Protein AF-A0A934G0Z8-F1 (afdb_monomer)

Foldseek 3Di:
DDDDDDDDDDDPPPPPPPPPVQQWAWDADPVRDIDTDSDDDPVPVPPDDDDDDDDDHDPRNPPDPDPVRVVVVVVVVVVVVVVVVVVVVLLVLLVVLVVVDPDLVVLVVVLCVVLVVLVVVLVVLVVVLVVLVVVLVVLVVVVVVCVVVVHDDDPVSVVSNVVSVVVNVVSVVVSVVSVVVSVVSVVVSVVSSVSNVVPVVVDDPPPDDDPPPPPPPDPPPPPPDDDDDDPPDDDDDDD

Secondary structure (DSSP, 8-state):
------------------------EEEE-TTS-EEEESS--GGGSS------S-TTSSSSSS-PPPHHHHHHHHHHHHHHHHHHHHHHHHHHHHHHHHHH-SSHHHHHHHHHHHHHHHHHHHHHHHHHHHHHHHHHHHHHHHHHHHHHTTPPPPHHHHHHHHHHHHHHHHHHHHHHHHHHHHHHHHHHHHHHHHHHHHHHHS-------------------------------------

Nearest PDB structures (foldseek):
  6zbf-assembly1_D  TM=7.641E-01  e=2.714E-01  Plasmodium falciparum
  2b5u-assembly2_C  TM=4.380E-01  e=1.590E-01  Escherichia coli
  5ew5-assembly4_D  TM=4.266E-01  e=3.443E-01  Escherichia coli
  5y05-assembly1_A  TM=3.488E-01  e=1.131E+00  Mycolicibacterium smegmatis MC2 155
  8i4v-assembly1_A  TM=3.347E-01  e=1.714E+00  Saccharomyces cerevisiae S288C

Radius of gyration: 40.33 Å; Cα contacts (8 Å, |Δi|>4): 98; chains: 1; bounding box: 94×81×103 Å

pLDDT: mean 75.67, std 22.84, range [35.94, 98.75]

Mean predicted aligned error: 18.52 Å

Structure (mmCIF, N/CA/C/O backbone):
data_AF-A0A934G0Z8-F1
#
_entry.id   AF-A0A934G0Z8-F1
#
loop_
_atom_site.group_PDB
_atom_site.id
_atom_site.type_symbol
_atom_site.label_atom_id
_atom_site.label_alt_id
_atom_site.label_comp_id
_atom_site.label_asym_id
_atom_site.label_entity_id
_atom_site.label_seq_id
_atom_site.pdbx_PDB_ins_code
_atom_site.Cartn_x
_atom_site.Cartn_y
_atom_site.Cartn_z
_atom_site.occupancy
_atom_site.B_iso_or_equiv
_atom_site.auth_seq_id
_atom_site.auth_comp_id
_atom_site.auth_asym_id
_atom_site.auth_atom_id
_atom_site.pdbx_PDB_model_num
ATOM 1 N N . MET A 1 1 ? -11.282 30.795 -62.601 1.00 43.25 1 MET A N 1
ATOM 2 C CA . MET A 1 1 ? -10.525 30.444 -63.828 1.00 43.25 1 MET A CA 1
ATOM 3 C C . MET A 1 1 ? -9.477 31.533 -64.002 1.00 43.25 1 MET A C 1
ATOM 5 O O . MET A 1 1 ? -9.887 32.682 -63.906 1.00 43.25 1 MET A O 1
ATOM 9 N N . PRO A 1 2 ? -8.170 31.214 -64.055 1.00 43.91 2 PRO A N 1
ATOM 10 C CA . PRO A 1 2 ? -7.544 30.397 -65.102 1.00 43.91 2 PRO A CA 1
ATOM 11 C C . PRO A 1 2 ? -6.731 29.190 -64.580 1.00 43.91 2 PRO A C 1
ATOM 13 O O . PRO A 1 2 ? -6.431 29.084 -63.395 1.00 43.91 2 PRO A O 1
ATOM 16 N N . LYS A 1 3 ? -6.424 28.266 -65.500 1.00 47.66 3 LYS A N 1
ATOM 17 C CA . LYS A 1 3 ? -5.581 27.064 -65.363 1.00 47.66 3 LYS A CA 1
ATOM 18 C C . LYS A 1 3 ? -4.497 27.123 -66.442 1.00 47.66 3 LYS A C 1
ATOM 20 O O . LYS A 1 3 ? -4.878 27.281 -67.595 1.00 47.66 3 LYS A O 1
ATOM 25 N N . ILE A 1 4 ? -3.226 26.921 -66.087 1.00 52.09 4 ILE A N 1
ATOM 26 C CA . ILE A 1 4 ? -2.141 26.337 -66.913 1.00 52.09 4 ILE A CA 1
ATOM 27 C C . ILE A 1 4 ? -0.958 26.069 -65.960 1.00 52.09 4 ILE A C 1
ATOM 29 O O . ILE A 1 4 ? -0.498 26.995 -65.309 1.00 52.09 4 ILE A O 1
ATOM 33 N N . PHE A 1 5 ? -0.714 24.820 -65.547 1.00 44.50 5 PHE A N 1
ATOM 34 C CA . PHE A 1 5 ? 0.046 23.732 -66.200 1.00 44.50 5 PHE A CA 1
ATOM 35 C C . PHE A 1 5 ? 1.559 23.800 -65.919 1.00 44.50 5 PHE A C 1
ATOM 37 O O . PHE A 1 5 ? 2.214 24.756 -66.306 1.00 44.50 5 PHE A O 1
ATOM 44 N N . GLY A 1 6 ? 2.102 22.707 -65.363 1.00 38.38 6 GLY A N 1
ATOM 45 C CA . GLY A 1 6 ? 3.452 22.245 -65.709 1.00 38.38 6 GLY A CA 1
ATOM 46 C C . GLY A 1 6 ? 4.515 22.259 -64.608 1.00 38.38 6 GLY A C 1
ATOM 47 O O . GLY A 1 6 ? 5.142 23.276 -64.376 1.00 38.38 6 GLY A O 1
ATOM 48 N N . ALA A 1 7 ? 4.732 21.075 -64.026 1.00 42.47 7 ALA A N 1
ATOM 49 C CA . ALA A 1 7 ? 6.024 20.399 -63.837 1.00 42.47 7 ALA A CA 1
ATOM 50 C C . ALA A 1 7 ? 7.250 21.155 -63.269 1.00 42.47 7 ALA A C 1
ATOM 52 O O . ALA A 1 7 ? 7.747 22.118 -63.838 1.00 42.47 7 ALA A O 1
ATOM 53 N N . GLY A 1 8 ? 7.850 20.557 -62.234 1.00 41.50 8 GLY A N 1
ATOM 54 C CA . GLY A 1 8 ? 9.210 20.844 -61.761 1.00 41.50 8 GLY A CA 1
ATOM 55 C C . GLY A 1 8 ? 9.311 20.561 -60.264 1.00 41.50 8 GLY A C 1
ATOM 56 O O . GLY A 1 8 ? 8.980 21.410 -59.451 1.00 41.50 8 GLY A O 1
ATOM 57 N N . LEU A 1 9 ? 9.511 19.312 -59.834 1.00 44.88 9 LEU A N 1
ATOM 58 C CA . LEU A 1 9 ? 10.847 18.755 -59.591 1.00 44.88 9 LEU A CA 1
ATOM 59 C C . LEU A 1 9 ? 11.737 19.747 -58.828 1.00 44.88 9 LEU A C 1
ATOM 61 O O . LEU A 1 9 ? 12.296 20.631 -59.456 1.00 44.88 9 LEU A O 1
ATOM 65 N N . MET A 1 10 ? 11.897 19.575 -57.512 1.00 45.09 10 MET A N 1
ATOM 66 C CA . MET A 1 10 ? 13.214 19.293 -56.927 1.00 45.09 10 MET A CA 1
ATOM 67 C C . MET A 1 10 ? 13.085 19.006 -55.426 1.00 45.09 10 MET A C 1
ATOM 69 O O . MET A 1 10 ? 12.708 19.861 -54.629 1.00 45.09 10 MET A O 1
ATOM 73 N N . LEU A 1 11 ? 13.424 17.769 -55.061 1.00 48.78 11 LEU A N 1
ATOM 74 C CA . LEU A 1 11 ? 13.844 17.385 -53.720 1.00 48.78 11 LEU A CA 1
ATOM 75 C C . LEU A 1 11 ? 14.950 18.342 -53.253 1.00 48.78 11 LEU A C 1
ATOM 77 O O . LEU A 1 11 ? 16.052 18.302 -53.796 1.00 48.78 11 LEU A O 1
ATOM 81 N N . PHE A 1 12 ? 14.698 19.136 -52.217 1.00 44.62 12 PHE A N 1
ATOM 82 C CA . PHE A 1 12 ? 15.772 19.770 -51.456 1.00 44.62 12 PHE A CA 1
ATOM 83 C C . PHE A 1 12 ? 16.125 18.848 -50.283 1.00 44.62 12 PHE A C 1
ATOM 85 O O . PHE A 1 12 ? 15.764 19.072 -49.130 1.00 44.62 12 PHE A O 1
ATOM 92 N N . ALA A 1 13 ? 16.780 17.733 -50.617 1.00 45.66 13 ALA A N 1
ATOM 93 C CA . ALA A 1 13 ? 17.516 16.943 -49.648 1.00 45.66 13 ALA A CA 1
ATOM 94 C C . ALA A 1 13 ? 18.736 17.774 -49.231 1.00 45.66 13 ALA A C 1
ATOM 96 O O . ALA A 1 13 ? 19.744 17.791 -49.937 1.00 45.66 13 ALA A O 1
ATOM 97 N N . LEU A 1 14 ? 18.640 18.496 -48.108 1.00 45.31 14 LEU A N 1
ATOM 98 C CA . LEU A 1 14 ? 19.835 18.989 -47.428 1.00 45.31 14 LEU A CA 1
ATOM 99 C C . LEU A 1 14 ? 20.621 17.767 -46.957 1.00 45.31 14 LEU A C 1
ATOM 101 O O . LEU A 1 14 ? 20.337 17.176 -45.915 1.00 45.31 14 LEU A O 1
ATOM 105 N N . ALA A 1 15 ? 21.601 17.384 -47.768 1.00 43.56 15 ALA A N 1
ATOM 106 C CA . ALA A 1 15 ? 22.697 16.548 -47.344 1.00 43.56 15 ALA A CA 1
ATOM 107 C C . ALA A 1 15 ? 23.387 17.256 -46.171 1.00 43.56 15 ALA A C 1
ATOM 109 O O . ALA A 1 15 ? 23.997 18.313 -46.329 1.00 43.56 15 ALA A O 1
ATOM 110 N N . PHE A 1 16 ? 23.272 16.668 -44.982 1.00 41.09 16 PHE A N 1
ATOM 111 C CA . PHE A 1 16 ? 24.245 16.868 -43.921 1.00 41.09 16 PHE A CA 1
ATOM 112 C C . PHE A 1 16 ? 25.577 16.329 -44.449 1.00 41.09 16 PHE A C 1
ATOM 114 O O . PHE A 1 16 ? 25.872 15.139 -44.343 1.00 41.09 16 PHE A O 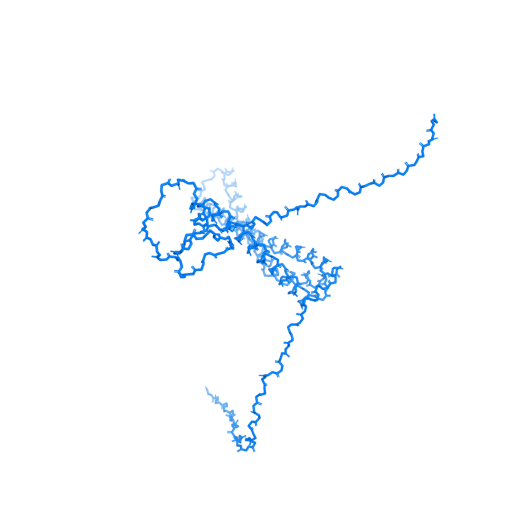1
ATOM 121 N N . SER A 1 17 ? 26.363 17.198 -45.078 1.00 37.50 17 SER A N 1
ATOM 122 C CA . SER A 1 17 ? 27.771 16.934 -45.324 1.00 37.50 17 SER A CA 1
ATOM 123 C C . SER A 1 17 ? 28.444 16.854 -43.959 1.00 37.50 17 SER A C 1
ATOM 125 O O . SER A 1 17 ? 28.691 17.874 -43.318 1.00 37.50 17 SER A O 1
ATOM 127 N N . LEU A 1 18 ? 28.719 15.636 -43.487 1.00 40.22 18 LEU A N 1
ATOM 128 C CA . LEU A 1 18 ? 29.804 15.451 -42.537 1.00 40.22 18 LEU A CA 1
ATOM 129 C C . LEU A 1 18 ? 31.066 15.933 -43.257 1.00 40.22 18 LEU A C 1
ATOM 131 O O . LEU A 1 18 ? 31.611 15.210 -44.090 1.00 40.22 18 LEU A O 1
ATOM 135 N N . SER A 1 19 ? 31.508 17.158 -42.970 1.00 37.50 19 SER A N 1
ATOM 136 C CA . SER A 1 19 ? 32.888 17.547 -43.240 1.00 37.50 19 SER A CA 1
ATOM 137 C C . SER A 1 19 ? 33.770 16.616 -42.422 1.00 37.50 19 SER A C 1
ATOM 139 O O . SER A 1 19 ? 33.984 16.817 -41.228 1.00 37.50 19 SER A O 1
ATOM 141 N N . ALA A 1 20 ? 34.242 15.552 -43.063 1.00 43.28 20 ALA A N 1
ATOM 142 C CA . ALA A 1 20 ? 35.439 14.866 -42.634 1.00 43.28 20 ALA A CA 1
ATOM 143 C C . ALA A 1 20 ? 36.588 15.855 -42.850 1.00 43.28 20 ALA A C 1
ATOM 145 O O . ALA A 1 20 ? 37.140 15.967 -43.942 1.00 43.28 20 ALA A O 1
ATOM 146 N N . GLU A 1 21 ? 36.877 16.652 -41.827 1.00 47.84 21 GLU A N 1
ATOM 147 C CA . GLU A 1 21 ? 38.045 17.519 -41.794 1.00 47.84 21 GLU A CA 1
ATOM 148 C C . GLU A 1 21 ? 39.282 16.620 -41.667 1.00 47.84 21 GLU A C 1
ATOM 150 O O . GLU A 1 21 ? 39.695 16.235 -40.572 1.00 47.84 21 GLU A O 1
ATOM 155 N N . ALA A 1 22 ? 39.815 16.193 -42.813 1.00 47.69 22 ALA A N 1
ATOM 156 C CA . ALA A 1 22 ? 41.090 15.499 -42.897 1.00 47.69 22 ALA A CA 1
ATOM 157 C C . ALA A 1 22 ? 42.188 16.500 -42.515 1.00 47.69 22 ALA A C 1
ATOM 159 O O . ALA A 1 22 ? 42.542 17.388 -43.293 1.00 47.69 22 ALA A O 1
ATOM 160 N N . LYS A 1 23 ? 42.672 16.413 -41.273 1.00 54.56 23 LYS A N 1
ATOM 161 C CA . LYS A 1 23 ? 43.774 17.242 -40.775 1.00 54.56 23 LYS A CA 1
ATOM 162 C C . LYS A 1 23 ? 45.067 16.804 -41.461 1.00 54.56 23 LYS A C 1
ATOM 164 O O . LYS A 1 23 ? 45.720 15.873 -41.010 1.00 54.56 23 LYS A O 1
ATOM 169 N N . LEU A 1 24 ? 45.414 17.474 -42.556 1.00 57.50 24 LEU A N 1
ATOM 170 C CA . LEU A 1 24 ? 46.650 17.228 -43.290 1.00 57.50 24 LEU A CA 1
ATOM 171 C C . LEU A 1 24 ? 47.834 17.791 -42.486 1.00 57.50 24 LEU A C 1
ATOM 173 O O . LEU A 1 24 ? 47.983 19.009 -42.356 1.00 57.50 24 LEU A O 1
ATOM 177 N N . CYS A 1 25 ? 48.663 16.915 -41.921 1.00 59.09 25 CYS A N 1
ATOM 178 C CA . CYS A 1 25 ? 49.857 17.303 -41.179 1.00 59.09 25 CYS A CA 1
ATOM 179 C C . CYS A 1 25 ? 50.987 17.641 -42.123 1.00 59.09 25 CYS A C 1
ATOM 181 O O . CYS A 1 25 ? 51.305 16.858 -43.011 1.00 59.09 25 CYS A O 1
ATOM 183 N N . LYS A 1 26 ? 51.622 18.787 -41.890 1.00 69.12 26 LYS A N 1
ATOM 184 C CA . LYS A 1 26 ? 52.818 19.212 -42.606 1.00 69.12 26 LYS A CA 1
ATOM 185 C C . LYS A 1 26 ? 54.022 19.133 -41.673 1.00 69.12 26 LYS A C 1
ATOM 187 O O . LYS A 1 26 ? 53.996 19.751 -40.612 1.00 69.12 26 LYS A O 1
ATOM 192 N N . TRP A 1 27 ? 55.061 18.400 -42.063 1.00 68.88 27 TRP A N 1
ATOM 193 C CA . TRP A 1 27 ? 56.332 18.340 -41.331 1.00 68.88 27 TRP A CA 1
ATOM 194 C C . TRP A 1 27 ? 57.523 18.380 -42.291 1.00 68.88 27 TRP A C 1
ATOM 196 O O . TRP A 1 27 ? 57.358 18.246 -43.501 1.00 68.88 27 TRP A O 1
ATOM 206 N N . VAL A 1 28 ? 58.716 18.620 -41.753 1.00 67.62 28 VAL A N 1
ATOM 207 C CA . VAL A 1 28 ? 59.969 18.674 -42.516 1.00 67.62 28 VAL A CA 1
ATOM 208 C C . VAL A 1 28 ? 60.862 17.531 -42.050 1.00 67.62 28 VAL A C 1
ATOM 210 O O . VAL A 1 28 ? 60.951 17.289 -40.846 1.00 67.62 28 VAL A O 1
ATOM 213 N N . ASP A 1 29 ? 61.475 16.806 -42.982 1.00 63.94 29 ASP A N 1
ATOM 214 C CA . ASP A 1 29 ? 62.424 15.733 -42.667 1.00 63.94 29 ASP A CA 1
ATOM 215 C C . ASP A 1 29 ? 63.863 16.252 -42.451 1.00 63.94 29 ASP A C 1
ATOM 217 O O . ASP A 1 29 ? 64.151 17.442 -42.592 1.00 63.94 29 ASP A O 1
ATOM 221 N N . GLY A 1 30 ? 64.793 15.351 -42.110 1.00 59.88 30 GLY A N 1
ATOM 222 C CA . GLY A 1 30 ? 66.207 15.688 -41.885 1.00 59.88 30 GLY A CA 1
ATOM 223 C C . GLY A 1 30 ? 66.968 16.184 -43.125 1.00 59.88 30 GLY A C 1
ATOM 224 O O . GLY A 1 30 ? 68.070 16.707 -42.981 1.00 59.88 30 GLY A O 1
ATOM 225 N N . ASN A 1 31 ? 66.382 16.060 -44.320 1.00 56.50 31 ASN A N 1
ATOM 226 C CA . ASN A 1 31 ? 66.936 16.544 -45.586 1.00 56.50 31 ASN A CA 1
ATOM 227 C C . ASN A 1 31 ? 66.327 17.892 -46.014 1.00 56.50 31 ASN A C 1
ATOM 229 O O . ASN A 1 31 ? 66.740 18.463 -47.024 1.00 56.50 31 ASN A O 1
ATOM 233 N N . GLY A 1 32 ? 65.370 18.424 -45.246 1.00 57.09 32 GLY A N 1
ATOM 234 C CA . GLY A 1 32 ? 64.700 19.691 -45.526 1.00 57.09 32 GLY A CA 1
ATOM 235 C C . GLY A 1 32 ? 63.510 19.581 -46.485 1.00 57.09 32 GLY A C 1
ATOM 236 O O . GLY A 1 32 ? 62.994 20.615 -46.917 1.00 57.09 32 GLY A O 1
ATOM 237 N N . GLU A 1 33 ? 63.049 18.371 -46.818 1.00 61.69 33 GLU A N 1
ATOM 238 C CA . GLU A 1 33 ? 61.876 18.168 -47.670 1.00 61.69 33 GLU A CA 1
ATOM 239 C C . GLU A 1 33 ? 60.578 18.262 -46.854 1.00 61.69 33 GLU A C 1
ATOM 241 O O . GLU A 1 33 ? 60.469 17.753 -45.736 1.00 61.69 33 GLU A O 1
ATOM 246 N N . MET A 1 34 ? 59.582 18.964 -47.410 1.00 63.50 34 MET A N 1
ATOM 247 C CA . MET A 1 34 ? 58.279 19.155 -46.770 1.00 63.50 34 MET A CA 1
ATOM 248 C C . MET A 1 34 ? 57.332 18.014 -47.128 1.00 63.50 34 MET A C 1
ATOM 250 O O . MET A 1 34 ? 56.945 17.861 -48.286 1.00 63.50 34 MET A O 1
ATOM 254 N N . HIS A 1 35 ? 56.895 17.283 -46.111 1.00 67.12 35 HIS A N 1
ATOM 255 C CA . HIS A 1 35 ? 55.977 16.158 -46.229 1.00 67.12 35 HIS A CA 1
ATOM 256 C C . HIS A 1 35 ? 54.579 16.533 -45.749 1.00 67.12 35 HIS A C 1
ATOM 258 O O . HIS A 1 35 ? 54.417 17.348 -44.837 1.00 67.12 35 HIS A O 1
ATOM 264 N N . TYR A 1 36 ? 53.572 15.925 -46.380 1.00 64.44 36 TYR A N 1
ATOM 265 C CA . TYR A 1 36 ? 52.157 16.080 -46.055 1.00 64.44 36 TYR A CA 1
ATOM 266 C C . TYR A 1 36 ? 51.543 14.700 -45.817 1.00 64.44 36 TYR A C 1
ATOM 268 O O . TYR A 1 36 ? 51.646 13.829 -46.679 1.00 64.44 36 TYR A O 1
ATOM 276 N N . GLY A 1 37 ? 50.886 14.490 -44.682 1.00 62.44 37 GLY A N 1
ATOM 277 C CA . GLY A 1 37 ? 50.257 13.206 -44.374 1.00 62.44 37 GLY A CA 1
ATOM 278 C C . GLY A 1 37 ? 49.330 13.269 -43.169 1.00 62.44 37 GLY A C 1
ATOM 279 O O . GLY A 1 37 ? 49.331 14.243 -42.428 1.00 62.44 37 GLY A O 1
ATOM 280 N N . ASP A 1 38 ? 48.533 12.225 -42.967 1.00 55.41 38 ASP A N 1
ATOM 281 C CA . ASP A 1 38 ? 47.491 12.207 -41.928 1.00 55.41 38 ASP A CA 1
ATOM 282 C C . ASP A 1 38 ? 48.042 11.966 -40.504 1.00 55.41 38 ASP A C 1
ATOM 284 O O . ASP A 1 38 ? 47.345 12.202 -39.517 1.00 55.41 38 ASP A O 1
ATOM 288 N N . ALA A 1 39 ? 49.293 11.502 -40.378 1.00 54.41 39 ALA A N 1
ATOM 289 C CA . ALA A 1 39 ? 50.002 11.318 -39.110 1.00 54.41 39 ALA A CA 1
ATOM 290 C C . ALA A 1 39 ? 51.526 11.391 -39.318 1.00 54.41 39 ALA A C 1
ATOM 2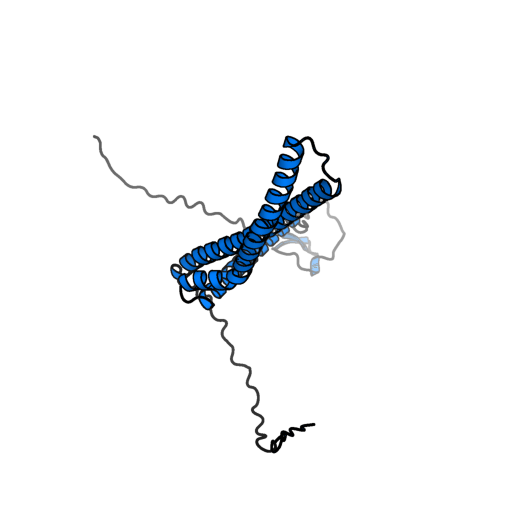92 O O . ALA A 1 39 ? 52.047 10.814 -40.271 1.00 54.41 39 ALA A O 1
ATOM 293 N N . VAL A 1 40 ? 52.245 12.069 -38.415 1.00 59.19 40 VAL A N 1
ATOM 294 C CA . VAL A 1 40 ? 53.718 12.145 -38.447 1.00 59.19 40 VAL A CA 1
ATOM 295 C C . VAL A 1 40 ? 54.305 10.789 -38.015 1.00 59.19 40 VAL A C 1
ATOM 297 O O . VAL A 1 40 ? 53.965 10.318 -36.925 1.00 59.19 40 VAL A O 1
ATOM 300 N N . PRO A 1 41 ? 55.174 10.142 -38.818 1.00 56.84 41 PRO A N 1
ATOM 301 C CA . PRO A 1 41 ? 55.811 8.885 -38.438 1.00 56.84 41 PRO A CA 1
ATOM 302 C C . PRO A 1 41 ? 56.666 9.034 -37.165 1.00 56.84 41 PRO A C 1
ATOM 304 O O . PRO A 1 41 ? 57.325 10.062 -36.988 1.00 56.84 41 PRO A O 1
ATOM 307 N N . PRO A 1 42 ? 56.712 8.015 -36.285 1.00 57.47 42 PRO A N 1
ATOM 308 C CA . PRO A 1 42 ? 57.393 8.096 -34.988 1.00 57.47 42 PRO A CA 1
ATOM 309 C C . PRO A 1 42 ? 58.902 8.371 -35.088 1.00 57.47 42 PRO A C 1
ATOM 311 O O . PRO A 1 42 ? 59.482 8.885 -34.136 1.00 57.47 42 PRO A O 1
ATOM 314 N N . GLU A 1 43 ? 59.524 8.096 -36.239 1.00 57.88 43 GLU A N 1
ATOM 315 C CA . GLU A 1 43 ? 60.940 8.387 -36.512 1.00 57.88 43 GLU A CA 1
ATOM 316 C C . GLU A 1 43 ? 61.266 9.892 -36.519 1.00 57.88 43 GLU A C 1
ATOM 318 O O . GLU A 1 43 ? 62.404 10.269 -36.260 1.00 57.88 43 GLU A O 1
ATOM 323 N N . TYR A 1 44 ? 60.265 10.757 -36.727 1.00 55.72 44 TYR A N 1
ATOM 324 C CA . TYR A 1 44 ? 60.416 12.220 -36.753 1.00 55.72 44 TYR A CA 1
ATOM 325 C C . TYR A 1 44 ? 59.818 12.913 -35.517 1.00 55.72 44 TYR A C 1
ATOM 327 O O . TYR A 1 44 ? 59.835 14.137 -35.413 1.00 55.72 44 TYR A O 1
ATOM 335 N N . ALA A 1 45 ? 59.277 12.147 -34.562 1.00 52.00 45 ALA A N 1
ATOM 336 C CA . ALA A 1 45 ? 58.634 12.687 -33.362 1.00 52.00 45 ALA A CA 1
ATOM 337 C C . ALA A 1 45 ? 59.634 13.117 -32.267 1.00 52.00 45 ALA A C 1
ATOM 339 O O . ALA A 1 45 ? 59.250 13.821 -31.333 1.00 52.00 45 ALA A O 1
ATOM 340 N N . SER A 1 46 ? 60.901 12.691 -32.355 1.00 45.16 46 SER A N 1
ATOM 341 C CA . SER A 1 46 ? 61.924 12.882 -31.313 1.00 45.16 46 SER A CA 1
ATOM 342 C C . SER A 1 46 ? 63.029 13.886 -31.656 1.00 45.16 46 SER A C 1
ATOM 344 O O . SER A 1 46 ? 63.809 14.235 -30.770 1.00 45.16 46 SER A O 1
ATOM 346 N N . THR A 1 47 ? 63.095 14.418 -32.880 1.00 47.78 47 THR A N 1
ATOM 347 C CA . THR A 1 47 ? 64.043 15.486 -33.237 1.00 47.78 47 THR A CA 1
ATOM 348 C C . THR A 1 47 ? 63.491 16.844 -32.818 1.00 47.78 47 THR A C 1
ATOM 350 O O . THR A 1 47 ? 63.095 17.680 -33.629 1.00 47.78 47 THR A O 1
ATOM 353 N N . GLY A 1 48 ? 63.430 17.050 -31.505 1.00 44.41 48 GLY A N 1
ATOM 354 C CA . GLY A 1 48 ? 63.356 18.384 -30.939 1.00 44.41 48 GLY A CA 1
ATOM 355 C C . GLY A 1 48 ? 64.660 19.136 -31.207 1.00 44.41 48 GLY A C 1
ATOM 356 O O . GLY A 1 48 ? 65.743 18.572 -31.095 1.00 44.41 48 GLY A O 1
ATOM 357 N N . THR A 1 49 ? 64.501 20.424 -31.505 1.00 45.41 49 THR A N 1
ATOM 358 C CA . THR A 1 49 ? 65.511 21.491 -31.480 1.00 45.41 49 THR A CA 1
ATOM 359 C C . THR A 1 49 ? 66.600 21.449 -32.550 1.00 45.41 49 THR A C 1
ATOM 361 O O . THR A 1 49 ? 67.676 20.925 -32.324 1.00 45.41 49 THR A O 1
ATOM 364 N N . GLU A 1 50 ? 66.360 22.154 -33.654 1.00 35.94 50 GLU A N 1
ATOM 365 C CA . GLU A 1 50 ? 67.104 23.376 -33.987 1.00 35.94 50 GLU A CA 1
ATOM 366 C C . GLU A 1 50 ? 66.261 24.219 -34.959 1.00 35.94 50 GLU A C 1
ATOM 368 O O . GLU A 1 50 ? 65.705 23.728 -35.938 1.00 35.94 50 GLU A O 1
ATOM 373 N N . LYS A 1 51 ? 66.050 25.487 -34.599 1.00 43.47 51 LYS A N 1
ATOM 374 C CA . LYS A 1 51 ? 65.169 26.433 -35.298 1.00 43.47 51 LYS A CA 1
ATOM 375 C C . LYS A 1 51 ? 65.613 26.643 -36.750 1.00 43.47 51 LYS A C 1
ATOM 377 O O . LYS A 1 51 ? 66.795 26.889 -36.980 1.00 43.47 51 LYS A O 1
ATOM 382 N N . PRO A 1 52 ? 64.644 26.821 -37.662 1.00 38.41 52 PRO A N 1
ATOM 383 C CA . PRO A 1 52 ? 64.746 27.939 -38.584 1.00 38.41 52 PRO A CA 1
ATOM 384 C C . PRO A 1 52 ? 63.553 28.893 -38.462 1.00 38.41 52 PRO A C 1
ATOM 386 O O . PRO A 1 52 ? 62.427 28.542 -38.117 1.00 38.41 52 PRO A O 1
ATOM 389 N N . ASP A 1 53 ? 63.875 30.143 -38.743 1.00 38.38 53 ASP A N 1
ATOM 390 C CA . ASP A 1 53 ? 63.162 31.391 -38.498 1.00 38.38 53 ASP A CA 1
ATOM 391 C C . ASP A 1 53 ? 61.906 31.583 -39.383 1.00 38.38 53 ASP A C 1
ATOM 393 O O . ASP A 1 53 ? 61.849 32.482 -40.221 1.00 38.38 53 ASP A O 1
ATOM 397 N N . ARG A 1 54 ? 60.896 30.703 -39.272 1.00 41.53 54 ARG A N 1
ATOM 398 C CA . ARG A 1 54 ? 59.574 30.885 -39.914 1.00 41.53 54 ARG A CA 1
ATOM 399 C C . ARG A 1 54 ? 58.439 30.439 -38.996 1.00 41.53 54 ARG A C 1
ATOM 401 O O . ARG A 1 54 ? 58.185 29.252 -38.819 1.00 41.53 54 ARG A O 1
ATOM 408 N N . ALA A 1 55 ? 57.746 31.423 -38.439 1.00 42.72 55 ALA A N 1
ATOM 409 C CA . ALA A 1 55 ? 56.814 31.300 -37.325 1.00 42.72 55 ALA A CA 1
ATOM 410 C C . ALA A 1 55 ? 55.411 30.722 -37.631 1.00 42.72 55 ALA A C 1
ATOM 412 O O . ALA A 1 55 ? 54.541 30.881 -36.789 1.00 42.72 55 ALA A O 1
ATOM 413 N N . ASP A 1 56 ? 55.159 30.030 -38.750 1.00 44.69 56 ASP A N 1
ATOM 414 C CA . ASP A 1 56 ? 53.763 29.723 -39.149 1.00 44.69 56 ASP A CA 1
ATOM 415 C C . ASP A 1 56 ? 53.411 28.246 -39.410 1.00 44.69 56 ASP A C 1
ATOM 417 O O . ASP A 1 56 ? 52.308 27.958 -39.872 1.00 44.69 56 ASP A O 1
ATOM 421 N N . VAL A 1 57 ? 54.294 27.266 -39.168 1.00 47.12 57 VAL A N 1
ATOM 422 C CA . VAL A 1 57 ? 54.054 25.908 -39.716 1.00 47.12 57 VAL A CA 1
ATOM 423 C C . VAL A 1 57 ? 54.407 24.752 -38.775 1.00 47.12 57 VAL A C 1
ATOM 425 O O . VAL A 1 57 ? 55.082 23.816 -39.187 1.00 47.12 57 VAL A O 1
ATOM 428 N N . VAL A 1 58 ? 53.949 24.775 -37.517 1.00 48.19 58 VAL A N 1
ATOM 429 C CA . VAL A 1 58 ? 54.030 23.578 -36.639 1.00 48.19 58 VAL A CA 1
ATOM 430 C C . VAL A 1 58 ? 52.756 23.314 -35.810 1.00 48.19 58 VAL A C 1
ATOM 432 O O . VAL A 1 58 ? 52.697 22.331 -35.080 1.00 48.19 58 VAL A O 1
ATOM 435 N N . ASP A 1 59 ? 51.685 24.108 -35.925 1.00 47.75 59 ASP A N 1
ATOM 436 C CA . ASP A 1 59 ? 50.688 24.157 -34.833 1.00 47.75 59 ASP A CA 1
ATOM 437 C C . ASP A 1 59 ? 49.325 23.477 -35.072 1.00 47.75 59 ASP A C 1
ATOM 439 O O . ASP A 1 59 ? 48.416 23.602 -34.251 1.00 47.75 59 ASP A O 1
ATOM 443 N N . THR A 1 60 ? 49.137 22.728 -36.164 1.00 48.31 60 THR A N 1
ATOM 444 C CA . THR A 1 60 ? 47.827 22.110 -36.477 1.00 48.31 60 THR A CA 1
ATOM 445 C C . THR A 1 60 ? 47.707 20.619 -36.164 1.00 48.31 60 THR A C 1
ATOM 447 O O . THR A 1 60 ? 46.585 20.146 -35.967 1.00 48.31 60 THR A O 1
ATOM 450 N N . CYS A 1 61 ? 48.811 19.874 -36.038 1.00 46.09 61 CYS A N 1
ATOM 451 C CA . CYS A 1 61 ? 48.745 18.420 -35.805 1.00 46.09 61 CYS A CA 1
ATOM 452 C C . CYS A 1 61 ? 48.928 17.956 -34.364 1.00 46.09 61 CYS A C 1
ATOM 454 O O . CYS A 1 61 ? 48.495 16.859 -34.025 1.00 46.09 61 CYS A O 1
ATOM 456 N N . ASN A 1 62 ? 49.452 18.817 -33.492 1.00 44.81 62 ASN A N 1
ATOM 457 C CA . ASN A 1 62 ? 49.574 18.551 -32.057 1.00 44.81 62 ASN A CA 1
ATOM 458 C C . ASN A 1 62 ? 48.568 19.349 -31.215 1.00 44.81 62 ASN A C 1
ATOM 460 O O . ASN A 1 62 ? 48.783 19.550 -30.019 1.00 44.81 62 ASN A O 1
ATOM 464 N N . GLN A 1 63 ? 47.446 19.792 -31.797 1.00 53.94 63 GLN A N 1
ATOM 465 C CA . GLN A 1 63 ? 46.369 20.371 -30.995 1.00 53.94 63 GLN A CA 1
ATOM 466 C C . GLN A 1 63 ? 45.709 19.261 -30.180 1.00 53.94 63 GLN A C 1
ATOM 468 O O . GLN A 1 63 ? 44.807 18.561 -30.652 1.00 53.94 63 GLN A O 1
ATOM 473 N N . LYS A 1 64 ? 46.177 19.099 -28.935 1.00 57.59 64 LYS A N 1
ATOM 474 C CA . LYS A 1 64 ? 45.433 18.387 -27.896 1.00 57.59 64 LYS A CA 1
ATOM 475 C C . LYS A 1 64 ? 43.997 18.917 -27.931 1.00 57.59 64 LYS A C 1
ATOM 477 O O . LYS A 1 64 ? 43.824 20.137 -27.972 1.00 57.59 64 LYS A O 1
ATOM 482 N N . PRO A 1 65 ? 42.978 18.040 -27.974 1.00 59.84 65 PRO A N 1
ATOM 483 C CA . PRO A 1 65 ? 41.599 18.495 -28.033 1.00 59.84 65 PRO A CA 1
ATOM 484 C C . PRO A 1 65 ? 41.351 19.482 -26.890 1.00 59.84 65 PRO A C 1
ATOM 486 O O . PRO A 1 65 ? 41.738 19.211 -25.751 1.00 59.84 65 PRO A O 1
ATOM 489 N N . SER A 1 66 ? 40.763 20.639 -27.217 1.00 72.19 66 SER A N 1
ATOM 490 C CA . SER A 1 66 ? 40.397 21.645 -26.215 1.00 72.19 66 SER A CA 1
ATOM 491 C C . SER A 1 66 ? 39.590 20.963 -25.102 1.00 72.19 66 SER A C 1
ATOM 493 O O . SER A 1 66 ? 38.786 20.078 -25.421 1.00 72.19 66 SER A O 1
ATOM 495 N N . PRO A 1 67 ? 39.762 21.341 -23.822 1.00 75.25 67 PRO A N 1
ATOM 496 C CA . PRO A 1 67 ? 38.968 20.795 -22.722 1.00 75.25 67 PRO A CA 1
ATOM 497 C C . PRO A 1 67 ? 37.463 20.764 -23.033 1.00 75.25 67 PRO A C 1
ATOM 499 O O . PRO A 1 67 ? 36.801 19.774 -22.739 1.00 75.25 67 PRO A O 1
ATOM 502 N N . GLU A 1 68 ? 36.950 21.776 -23.738 1.00 74.69 68 GLU A N 1
ATOM 503 C CA . GLU A 1 68 ? 35.552 21.848 -24.184 1.00 74.69 68 GLU A CA 1
ATOM 504 C C . GLU A 1 68 ? 35.183 20.765 -25.214 1.00 74.69 68 GLU A C 1
ATOM 506 O O . GLU A 1 68 ? 34.105 20.179 -25.152 1.00 74.69 68 GLU A O 1
ATOM 511 N N . MET A 1 69 ? 36.084 20.434 -26.146 1.00 72.06 69 MET A N 1
ATOM 512 C CA . MET A 1 69 ? 35.866 19.362 -27.125 1.00 72.06 69 MET A CA 1
ATOM 513 C C . MET A 1 69 ? 35.923 17.969 -26.492 1.00 72.06 69 MET A C 1
ATOM 515 O O . MET A 1 69 ? 35.236 17.061 -26.960 1.00 72.06 69 MET A O 1
ATOM 519 N N . ILE A 1 70 ? 36.756 17.780 -25.464 1.00 78.06 70 ILE A N 1
ATOM 520 C CA . ILE A 1 70 ? 36.800 16.531 -24.692 1.00 78.06 70 ILE A CA 1
ATOM 521 C C . ILE A 1 70 ? 35.491 16.382 -23.914 1.00 78.06 70 ILE A C 1
ATOM 523 O O . ILE A 1 70 ? 34.822 15.364 -24.065 1.00 78.06 70 ILE A O 1
ATOM 527 N N . GLN A 1 71 ? 35.071 17.426 -23.193 1.00 82.00 71 GLN A N 1
ATOM 528 C CA . GLN A 1 71 ? 33.810 17.440 -22.447 1.00 82.00 71 GLN A CA 1
ATOM 529 C C . GLN A 1 71 ? 32.600 17.192 -23.357 1.00 82.00 71 GLN A C 1
ATOM 531 O O . GLN A 1 71 ? 31.782 16.324 -23.068 1.00 82.00 71 GLN A O 1
ATOM 536 N N . ALA A 1 72 ? 32.514 17.856 -24.514 1.00 83.69 72 ALA A N 1
ATOM 537 C CA . ALA A 1 72 ? 31.423 17.637 -25.465 1.00 83.69 72 ALA A CA 1
ATOM 538 C C . ALA A 1 72 ? 31.385 16.195 -26.011 1.00 83.69 72 ALA A C 1
ATOM 540 O O . ALA A 1 72 ? 30.306 15.631 -26.214 1.00 83.69 72 ALA A O 1
ATOM 541 N N . LYS A 1 73 ? 32.551 15.569 -26.236 1.00 84.06 73 LYS A N 1
ATOM 542 C CA . LYS A 1 73 ? 32.639 14.155 -26.637 1.00 84.06 73 LYS A CA 1
ATOM 543 C C . LYS A 1 73 ? 32.230 13.217 -25.506 1.00 84.06 73 LYS A C 1
ATOM 545 O O . LYS A 1 73 ? 31.480 12.278 -25.760 1.00 84.06 73 LYS A O 1
ATOM 550 N N . GLU A 1 74 ? 32.677 13.473 -24.281 1.00 87.69 74 GLU A N 1
ATOM 551 C CA . GLU A 1 74 ? 32.299 12.694 -23.099 1.00 87.69 74 GLU A CA 1
ATOM 552 C C . GLU A 1 74 ? 30.793 12.777 -22.832 1.00 87.69 74 GLU A C 1
ATOM 554 O O . GLU A 1 74 ? 30.150 11.748 -22.629 1.00 87.69 74 GLU A O 1
ATOM 559 N N . GLU A 1 75 ? 30.192 13.964 -22.932 1.00 89.19 75 GLU A N 1
ATOM 560 C CA . GLU A 1 75 ? 28.744 14.144 -22.825 1.00 89.19 75 GLU A CA 1
ATOM 561 C C . GLU A 1 75 ? 27.979 13.427 -23.943 1.00 89.19 75 GLU A C 1
ATOM 563 O O . GLU A 1 75 ? 26.936 12.814 -23.695 1.00 89.19 75 GLU A O 1
ATOM 568 N N . ALA A 1 76 ? 28.470 13.491 -25.183 1.00 89.06 76 ALA A N 1
ATOM 569 C CA . ALA A 1 76 ? 27.848 12.807 -26.310 1.00 89.06 76 ALA A CA 1
ATOM 570 C C . ALA A 1 76 ? 27.913 11.279 -26.152 1.00 89.06 76 ALA A C 1
ATOM 572 O O . ALA A 1 76 ? 26.913 10.595 -26.376 1.00 89.06 76 ALA A O 1
ATOM 573 N N . GLU A 1 77 ? 29.055 10.737 -25.728 1.00 90.56 77 GLU A N 1
ATOM 574 C CA . GLU A 1 77 ? 29.211 9.310 -25.438 1.00 90.56 77 GLU A CA 1
ATOM 575 C C . GLU A 1 77 ? 28.373 8.881 -24.225 1.00 90.56 77 GLU A C 1
ATOM 577 O O . GLU A 1 77 ? 27.712 7.841 -24.276 1.00 90.56 77 GLU A O 1
ATOM 582 N N . ALA A 1 78 ? 28.282 9.709 -23.181 1.00 91.31 78 ALA A N 1
ATOM 583 C CA . ALA A 1 78 ? 27.399 9.469 -22.042 1.00 91.31 78 ALA A CA 1
ATOM 584 C C . ALA A 1 78 ? 25.921 9.417 -22.467 1.00 91.31 78 ALA A C 1
ATOM 586 O O . ALA A 1 78 ? 25.205 8.485 -22.091 1.00 91.31 78 ALA A O 1
ATOM 587 N N . LYS A 1 79 ? 25.470 10.353 -23.316 1.00 92.94 79 LYS A N 1
ATOM 588 C CA . LYS A 1 79 ? 24.109 10.365 -23.883 1.00 92.94 79 LYS A CA 1
ATOM 589 C C . LYS A 1 79 ? 23.838 9.131 -24.746 1.00 92.94 79 LYS A C 1
ATOM 591 O O . LYS A 1 79 ? 22.795 8.498 -24.587 1.00 92.94 79 LYS A O 1
ATOM 596 N N . LYS A 1 80 ? 24.773 8.736 -25.619 1.00 92.75 80 LYS A N 1
ATOM 597 C CA . LYS A 1 80 ? 24.653 7.509 -26.431 1.00 92.75 80 LYS A CA 1
ATOM 598 C C . LYS A 1 80 ? 24.582 6.257 -25.560 1.00 92.75 80 LYS A C 1
ATOM 600 O O . LYS A 1 80 ? 23.758 5.378 -25.813 1.00 92.75 80 LYS A O 1
ATOM 605 N N . LEU A 1 81 ? 25.427 6.168 -24.533 1.00 93.75 81 LEU A N 1
ATOM 606 C CA . LEU A 1 81 ? 25.436 5.042 -23.606 1.00 93.75 81 LEU A CA 1
ATOM 607 C C . LEU A 1 81 ? 24.120 4.959 -22.824 1.00 93.75 81 LEU A C 1
ATOM 609 O O . LEU A 1 81 ? 23.566 3.867 -22.702 1.00 93.75 81 LEU A O 1
ATOM 613 N N . ALA A 1 82 ? 23.603 6.091 -22.340 1.00 93.00 82 ALA A N 1
ATOM 614 C CA . ALA A 1 82 ? 22.310 6.168 -21.665 1.00 93.00 82 ALA A CA 1
ATOM 615 C C . ALA A 1 82 ? 21.163 5.727 -22.590 1.00 93.00 82 ALA A C 1
ATOM 617 O O . ALA A 1 82 ? 20.391 4.844 -22.221 1.00 93.00 82 ALA A O 1
ATOM 618 N N . ALA A 1 83 ? 21.117 6.238 -23.824 1.00 92.62 83 ALA A N 1
ATOM 619 C CA . ALA A 1 83 ? 20.111 5.851 -24.814 1.00 92.62 83 ALA A CA 1
ATOM 620 C C . ALA A 1 83 ? 20.176 4.353 -25.165 1.00 92.62 83 ALA A C 1
ATOM 622 O O . ALA A 1 83 ? 19.145 3.692 -25.309 1.00 92.62 83 ALA A O 1
ATOM 623 N N . ARG A 1 84 ? 21.386 3.783 -25.268 1.00 93.19 84 ARG A N 1
ATOM 624 C CA . ARG A 1 84 ? 21.573 2.344 -25.506 1.00 93.19 84 ARG A CA 1
ATOM 625 C C . ARG A 1 84 ? 21.056 1.508 -24.335 1.00 93.19 84 ARG A C 1
ATOM 627 O O . ARG A 1 84 ? 20.345 0.534 -24.573 1.00 93.19 84 ARG A O 1
ATOM 634 N N . LYS A 1 85 ? 21.378 1.900 -23.097 1.00 93.19 85 LYS A N 1
ATOM 635 C CA . LYS A 1 85 ? 20.886 1.233 -21.880 1.00 93.19 85 LYS A CA 1
ATOM 636 C C . LYS A 1 85 ? 19.360 1.282 -21.796 1.00 93.19 85 LYS A C 1
ATOM 638 O O . LYS A 1 85 ? 18.735 0.245 -21.599 1.00 93.19 85 LYS A O 1
ATOM 643 N N . GLU A 1 86 ? 18.761 2.444 -22.045 1.00 92.38 86 GLU A N 1
ATOM 644 C CA . GLU A 1 86 ? 17.305 2.618 -22.041 1.00 92.38 86 GLU A CA 1
ATOM 645 C C . GLU A 1 86 ? 16.621 1.746 -23.110 1.00 92.38 86 GLU A C 1
ATOM 647 O O . GLU A 1 86 ? 15.620 1.081 -22.832 1.00 92.38 86 GLU A O 1
ATOM 652 N N . LYS A 1 87 ? 17.174 1.688 -24.333 1.00 90.75 87 LYS A N 1
ATOM 653 C CA . LYS A 1 87 ? 16.656 0.808 -25.397 1.00 90.75 87 LYS A CA 1
ATOM 654 C C . LYS A 1 87 ? 16.728 -0.663 -24.982 1.00 90.75 87 LYS A C 1
ATOM 656 O O . LYS A 1 87 ? 15.770 -1.411 -25.188 1.00 90.75 87 LYS A O 1
ATOM 661 N N . GLU A 1 88 ? 17.841 -1.084 -24.390 1.00 92.56 88 GLU A N 1
ATOM 662 C CA . GLU A 1 88 ? 18.030 -2.459 -23.937 1.00 92.56 88 GLU A CA 1
ATOM 663 C C . GLU A 1 88 ? 17.081 -2.830 -22.789 1.00 92.56 88 GLU A C 1
ATOM 665 O O . GLU A 1 88 ? 16.516 -3.922 -22.791 1.00 92.56 88 GLU A O 1
ATOM 670 N N . GLU A 1 89 ? 16.858 -1.935 -21.829 1.00 91.56 89 GLU A N 1
ATOM 671 C CA . GLU A 1 89 ? 15.884 -2.119 -20.747 1.00 91.56 89 GLU A CA 1
ATOM 672 C C . GLU A 1 89 ? 14.454 -2.231 -21.274 1.00 91.56 89 GLU A C 1
ATOM 674 O O . GLU A 1 89 ? 13.740 -3.165 -20.902 1.00 91.56 89 GLU A O 1
ATOM 679 N N . LYS A 1 90 ? 14.053 -1.356 -22.206 1.00 89.62 90 LYS A N 1
ATOM 680 C CA . LYS A 1 90 ? 12.742 -1.441 -22.868 1.00 89.62 90 LYS A CA 1
ATOM 681 C C . LYS A 1 90 ? 12.562 -2.773 -23.590 1.00 89.62 90 LYS A C 1
ATOM 683 O O . LYS A 1 90 ? 11.518 -3.407 -23.442 1.00 89.62 90 LYS A O 1
ATOM 688 N N . ARG A 1 91 ? 13.585 -3.234 -24.319 1.00 89.69 91 ARG A N 1
ATOM 689 C CA . ARG A 1 91 ? 13.565 -4.537 -25.003 1.00 89.69 91 ARG A CA 1
ATOM 690 C C . ARG A 1 91 ? 13.468 -5.694 -24.008 1.00 89.69 91 ARG A C 1
ATOM 692 O O . ARG A 1 91 ? 12.662 -6.598 -24.203 1.00 89.69 91 ARG A O 1
ATOM 699 N N . ARG A 1 92 ? 14.246 -5.659 -22.921 1.00 93.00 92 ARG A N 1
ATOM 700 C CA . ARG A 1 92 ? 14.190 -6.674 -21.857 1.00 93.00 92 ARG A CA 1
ATOM 701 C C . ARG A 1 92 ? 12.807 -6.732 -21.206 1.00 93.00 92 ARG A C 1
ATOM 703 O O . ARG A 1 92 ? 12.263 -7.827 -21.092 1.00 93.00 92 ARG A O 1
ATOM 710 N N . ARG A 1 93 ? 12.211 -5.584 -20.858 1.00 92.62 93 ARG A N 1
ATOM 711 C CA . ARG A 1 93 ? 10.850 -5.509 -20.292 1.00 92.62 93 ARG A CA 1
ATOM 712 C C . ARG A 1 93 ? 9.807 -6.053 -21.269 1.00 92.62 93 ARG A C 1
ATOM 714 O O . ARG A 1 93 ? 8.997 -6.882 -20.875 1.00 92.62 93 ARG A O 1
ATOM 721 N N . ALA A 1 94 ? 9.863 -5.654 -22.539 1.00 91.50 94 ALA A N 1
ATOM 722 C CA . ALA A 1 94 ? 8.964 -6.152 -23.584 1.00 91.50 94 ALA A CA 1
ATOM 723 C C . ALA A 1 94 ? 9.052 -7.679 -23.762 1.00 91.50 94 ALA A C 1
ATOM 725 O O . ALA A 1 94 ? 8.028 -8.362 -23.799 1.00 91.50 94 ALA A O 1
ATOM 726 N N . ASN A 1 95 ? 10.272 -8.219 -23.824 1.00 91.25 95 ASN A N 1
ATOM 727 C CA . ASN A 1 95 ? 10.497 -9.657 -23.958 1.00 91.25 95 ASN A CA 1
ATOM 728 C C . ASN A 1 95 ? 9.994 -10.427 -22.737 1.00 91.25 95 ASN A C 1
ATOM 730 O O . ASN A 1 95 ? 9.313 -11.438 -22.902 1.00 91.25 95 ASN A O 1
ATOM 734 N N . ALA A 1 96 ? 10.285 -9.934 -21.529 1.00 93.00 96 ALA A N 1
ATOM 735 C CA . ALA A 1 96 ? 9.774 -10.523 -20.299 1.00 93.00 96 ALA A CA 1
ATOM 736 C C . ALA A 1 96 ? 8.242 -10.560 -20.323 1.00 93.00 96 ALA A C 1
ATOM 738 O O . ALA A 1 96 ? 7.655 -11.626 -20.170 1.00 93.00 96 ALA A O 1
ATOM 739 N N . LEU A 1 97 ? 7.597 -9.439 -20.647 1.00 94.00 97 LEU A N 1
ATOM 740 C CA . LEU A 1 97 ? 6.144 -9.332 -20.667 1.00 94.00 97 LEU A CA 1
ATOM 741 C C . LEU A 1 97 ? 5.486 -10.312 -21.651 1.00 94.00 97 LEU A C 1
ATOM 743 O O . LEU A 1 97 ? 4.528 -10.994 -21.297 1.00 94.00 97 LEU A O 1
ATOM 747 N N . ARG A 1 98 ? 6.042 -10.439 -22.861 1.00 91.44 98 ARG A N 1
ATOM 748 C CA . ARG A 1 98 ? 5.579 -11.415 -23.858 1.00 91.44 98 ARG A CA 1
ATOM 749 C C . ARG A 1 98 ? 5.818 -12.864 -23.435 1.00 91.44 98 ARG A C 1
ATOM 751 O O . ARG A 1 98 ? 5.042 -13.732 -23.811 1.00 91.44 98 ARG A O 1
ATOM 758 N N . SER A 1 99 ? 6.901 -13.134 -22.706 1.00 92.00 99 SER A N 1
ATOM 759 C CA . SER A 1 99 ? 7.206 -14.484 -22.214 1.00 92.00 99 SER A CA 1
ATOM 760 C C . SER A 1 99 ? 6.362 -14.893 -21.007 1.00 92.00 99 SER A C 1
ATOM 762 O O . SER A 1 99 ? 6.080 -16.074 -20.843 1.00 92.00 99 SER A O 1
ATOM 764 N N . THR A 1 100 ? 5.967 -13.934 -20.165 1.00 94.31 100 THR A N 1
ATOM 765 C CA . THR A 1 100 ? 5.211 -14.190 -18.935 1.00 94.31 100 THR A CA 1
ATOM 766 C C . THR A 1 100 ? 3.709 -14.279 -19.185 1.00 94.31 100 THR A C 1
ATOM 768 O O . THR A 1 100 ? 3.052 -15.080 -18.527 1.00 94.31 100 THR A O 1
ATOM 771 N N . TYR A 1 101 ? 3.169 -13.482 -20.115 1.00 95.00 101 TYR A N 1
ATOM 772 C CA . TYR A 1 101 ? 1.725 -13.362 -20.325 1.00 95.00 101 TYR A CA 1
ATOM 773 C C . TYR A 1 101 ? 1.316 -13.746 -21.748 1.00 95.00 101 TYR A C 1
ATOM 775 O O . TYR A 1 101 ? 1.793 -13.186 -22.740 1.00 95.00 101 TYR A O 1
ATOM 783 N N . SER A 1 102 ? 0.363 -14.667 -21.847 1.00 92.06 102 SER A N 1
ATOM 784 C CA . SER A 1 102 ? -0.179 -15.174 -23.113 1.00 92.06 102 SER A CA 1
ATOM 785 C C . SER A 1 102 ? -1.238 -14.249 -23.713 1.00 92.06 102 SER A C 1
ATOM 787 O O . SER A 1 102 ? -1.513 -14.313 -24.909 1.00 92.06 102 SER A O 1
ATOM 789 N N . ASN A 1 103 ? -1.863 -13.413 -22.884 1.00 92.88 103 ASN A N 1
ATOM 790 C CA . ASN A 1 103 ? -2.839 -12.405 -23.286 1.00 92.88 103 ASN A CA 1
ATOM 791 C C . ASN A 1 103 ? -2.919 -11.284 -22.234 1.00 92.88 103 ASN A C 1
ATOM 793 O O . ASN A 1 103 ? -2.435 -11.430 -21.114 1.00 92.88 103 ASN A O 1
ATOM 797 N N . GLU A 1 104 ? -3.577 -10.177 -22.583 1.00 92.88 104 GLU A N 1
ATOM 798 C CA . GLU A 1 104 ? -3.728 -9.012 -21.698 1.00 92.88 104 GLU A CA 1
ATOM 799 C C . GLU A 1 104 ? -4.482 -9.344 -20.397 1.00 92.88 104 GLU A C 1
ATOM 801 O O . GLU A 1 104 ? -4.122 -8.855 -19.331 1.00 92.88 104 GLU A O 1
ATOM 806 N N . LYS A 1 105 ? -5.475 -10.241 -20.451 1.00 95.38 105 LYS A N 1
ATOM 807 C CA . LYS A 1 105 ? -6.286 -10.629 -19.285 1.00 95.38 105 LYS A CA 1
ATOM 808 C C . LYS A 1 105 ? -5.470 -11.376 -18.223 1.00 95.38 105 LYS A C 1
ATOM 810 O O . LYS A 1 105 ? -5.806 -11.326 -17.042 1.00 95.38 105 LYS A O 1
ATOM 815 N N . GLU A 1 106 ? -4.390 -12.057 -18.604 1.00 96.56 106 GLU A N 1
ATOM 816 C CA . GLU A 1 106 ? -3.475 -12.674 -17.636 1.00 96.56 106 GLU A CA 1
ATOM 817 C C . GLU A 1 106 ? -2.728 -11.636 -16.793 1.00 96.56 106 GLU A C 1
ATOM 819 O O . GLU A 1 106 ? -2.429 -11.919 -15.632 1.00 96.56 106 GLU A O 1
ATOM 824 N N . ILE A 1 107 ? -2.497 -10.431 -17.328 1.00 96.31 107 ILE A N 1
ATOM 825 C CA . ILE A 1 107 ? -1.913 -9.313 -16.576 1.00 96.31 107 ILE A CA 1
ATOM 826 C C . ILE A 1 107 ? -2.892 -8.859 -15.488 1.00 96.31 107 ILE A C 1
ATOM 828 O O . ILE A 1 107 ? -2.495 -8.732 -14.331 1.00 96.31 107 ILE A O 1
ATOM 832 N N . ASP A 1 108 ? -4.182 -8.721 -15.818 1.00 96.38 108 ASP A N 1
ATOM 833 C CA . ASP A 1 108 ? -5.220 -8.385 -14.833 1.00 96.38 108 ASP A CA 1
ATOM 834 C C . ASP A 1 108 ? -5.306 -9.459 -13.733 1.00 96.38 108 ASP A C 1
ATOM 836 O O . ASP A 1 108 ? -5.307 -9.150 -12.543 1.00 96.38 108 ASP A O 1
ATOM 840 N N . ILE A 1 109 ? -5.304 -10.744 -14.106 1.00 97.50 109 ILE A N 1
ATOM 841 C CA . ILE A 1 109 ? -5.330 -11.856 -13.141 1.00 97.50 109 ILE A CA 1
ATOM 842 C C . ILE A 1 109 ? -4.084 -11.841 -12.242 1.00 97.50 109 ILE A C 1
ATOM 844 O O . ILE A 1 109 ? -4.181 -12.109 -11.041 1.00 97.5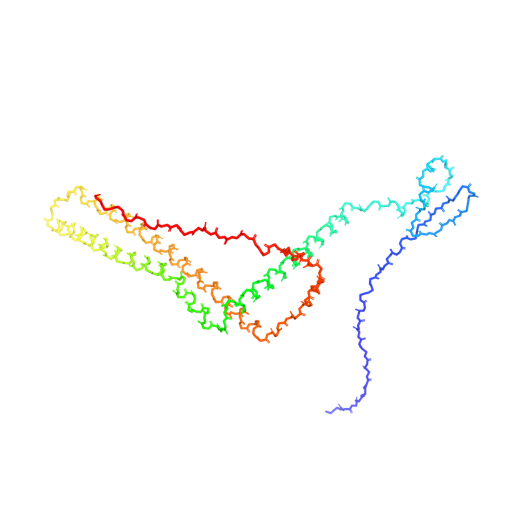0 109 ILE A O 1
ATOM 848 N N . ALA A 1 110 ? -2.908 -11.549 -12.799 1.00 96.94 110 ALA A N 1
ATOM 849 C CA . ALA A 1 110 ? -1.682 -11.423 -12.024 1.00 96.94 110 ALA A CA 1
ATOM 850 C C . ALA A 1 110 ? -1.748 -10.232 -11.060 1.00 96.94 110 ALA A C 1
ATOM 852 O O . ALA A 1 110 ? -1.401 -10.390 -9.890 1.00 96.94 110 ALA A O 1
ATOM 853 N N . PHE A 1 111 ? -2.253 -9.076 -11.500 1.00 97.81 111 PHE A N 1
ATOM 854 C CA . PHE A 1 111 ? -2.493 -7.928 -10.628 1.00 97.81 111 PHE A CA 1
ATOM 855 C C . PHE A 1 111 ? -3.444 -8.280 -9.482 1.00 97.81 111 PHE A C 1
ATOM 857 O O . PHE A 1 111 ? -3.132 -8.003 -8.324 1.00 97.81 111 PHE A O 1
ATOM 864 N N . GLU A 1 112 ? -4.565 -8.939 -9.769 1.00 97.62 112 GLU A N 1
ATOM 865 C CA . GLU A 1 112 ? -5.543 -9.353 -8.761 1.00 97.62 112 GLU A CA 1
ATOM 866 C C . GLU A 1 112 ? -4.911 -10.259 -7.695 1.00 97.62 112 GLU A C 1
ATOM 868 O O . GLU A 1 112 ? -5.081 -10.033 -6.494 1.00 97.62 112 GLU A O 1
ATOM 873 N N . ARG A 1 113 ? -4.116 -11.246 -8.120 1.00 97.50 113 ARG A N 1
ATOM 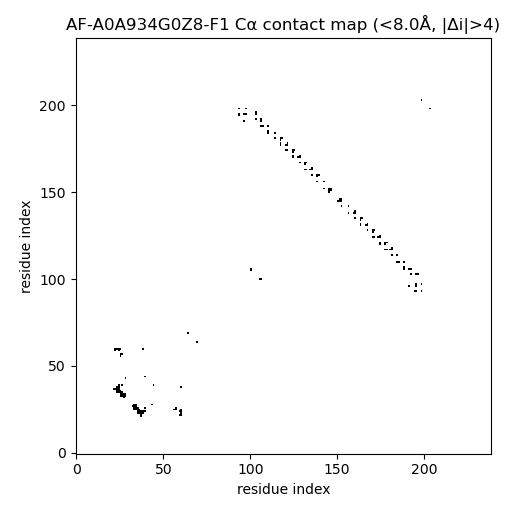874 C CA . ARG A 1 113 ? -3.392 -12.147 -7.211 1.00 97.50 113 ARG A CA 1
ATOM 875 C C . ARG A 1 113 ? -2.349 -11.404 -6.385 1.00 97.50 113 ARG A C 1
ATOM 877 O O . ARG A 1 113 ? -2.310 -11.551 -5.167 1.00 97.50 113 ARG A O 1
ATOM 884 N N . ASN A 1 114 ? -1.530 -10.585 -7.036 1.00 96.88 114 ASN A N 1
ATOM 885 C CA . ASN A 1 114 ? -0.435 -9.869 -6.387 1.00 96.88 114 ASN A CA 1
ATOM 886 C C . ASN A 1 114 ? -0.957 -8.809 -5.403 1.00 96.88 114 ASN A C 1
ATOM 888 O O . ASN A 1 114 ? -0.346 -8.574 -4.364 1.00 96.88 114 ASN A O 1
ATOM 892 N N . SER A 1 115 ? -2.095 -8.181 -5.708 1.00 98.31 115 SER A N 1
ATOM 893 C CA . SER A 1 115 ? -2.723 -7.153 -4.871 1.00 98.31 115 SER A CA 1
ATOM 894 C C . SER A 1 115 ? -3.596 -7.711 -3.744 1.00 98.31 115 SER A C 1
ATOM 896 O O . SER A 1 115 ? -3.995 -6.950 -2.861 1.00 98.31 115 SER A O 1
ATOM 898 N N . ALA A 1 116 ? -3.896 -9.016 -3.736 1.00 98.38 116 ALA A N 1
ATOM 899 C CA . ALA A 1 116 ? -4.817 -9.633 -2.780 1.00 98.38 116 ALA A CA 1
ATOM 900 C C . ALA A 1 116 ? -4.431 -9.359 -1.317 1.00 98.38 116 ALA A C 1
ATOM 902 O O . ALA A 1 116 ? -5.283 -8.978 -0.518 1.00 98.38 116 ALA A O 1
ATOM 903 N N . LEU A 1 117 ? -3.141 -9.468 -0.977 1.00 98.19 117 LEU A N 1
ATOM 904 C CA . LEU A 1 117 ? -2.667 -9.215 0.387 1.00 98.19 117 LEU A CA 1
ATOM 905 C C . LEU A 1 117 ? -2.855 -7.750 0.811 1.00 98.19 117 LEU A C 1
ATOM 907 O O . LEU A 1 117 ? -3.255 -7.483 1.942 1.00 98.19 117 LEU A O 1
ATOM 911 N N . ILE A 1 118 ? -2.580 -6.796 -0.085 1.00 98.50 118 ILE A N 1
ATOM 912 C CA . ILE A 1 118 ? -2.751 -5.367 0.217 1.00 98.50 118 ILE A CA 1
ATOM 913 C C . ILE A 1 118 ? -4.235 -5.034 0.379 1.00 98.50 118 ILE A C 1
ATOM 915 O O . ILE A 1 118 ? -4.591 -4.314 1.308 1.00 98.50 118 ILE A O 1
ATOM 919 N N . ARG A 1 119 ? -5.107 -5.596 -0.464 1.00 98.56 119 ARG A N 1
ATOM 920 C CA . ARG A 1 119 ? -6.561 -5.419 -0.342 1.00 98.56 119 ARG A CA 1
ATOM 921 C C . ARG A 1 119 ? -7.098 -5.975 0.972 1.00 98.56 119 ARG A C 1
ATOM 923 O O . ARG A 1 119 ? -7.752 -5.242 1.703 1.00 98.56 119 ARG A O 1
ATOM 930 N N . ALA A 1 120 ? -6.717 -7.200 1.330 1.00 98.56 120 ALA A N 1
ATOM 931 C CA . ALA A 1 120 ? -7.082 -7.792 2.616 1.00 98.56 120 ALA A CA 1
ATOM 932 C C . ALA A 1 120 ? -6.593 -6.942 3.805 1.00 98.56 120 ALA A C 1
ATOM 934 O O . ALA A 1 120 ? -7.278 -6.811 4.817 1.00 98.56 120 ALA A O 1
ATOM 935 N N . AR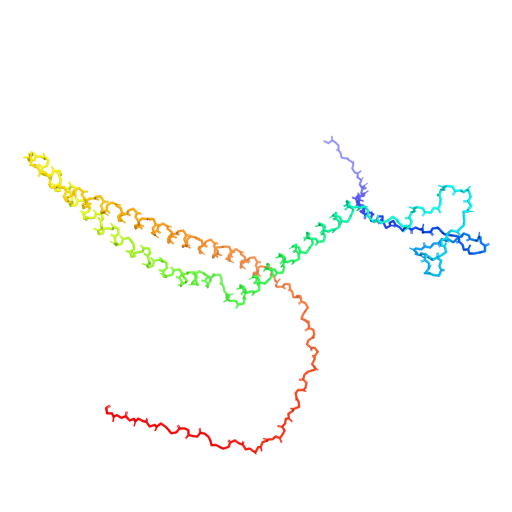G A 1 121 ? -5.415 -6.315 3.684 1.00 98.50 121 ARG A N 1
ATOM 936 C CA . ARG A 1 121 ? -4.901 -5.392 4.701 1.00 98.50 121 ARG A CA 1
ATOM 937 C C . ARG A 1 121 ? -5.727 -4.105 4.800 1.00 98.50 121 ARG A C 1
ATOM 939 O O . ARG A 1 121 ? -5.971 -3.648 5.912 1.00 98.50 121 ARG A O 1
ATOM 946 N N . ILE A 1 122 ? -6.158 -3.531 3.675 1.00 98.75 122 ILE A N 1
ATOM 947 C CA . ILE A 1 122 ? -7.056 -2.363 3.653 1.00 98.75 122 ILE A CA 1
ATOM 948 C C . ILE A 1 122 ? -8.382 -2.710 4.339 1.00 98.75 122 ILE A C 1
ATOM 950 O O . ILE A 1 122 ? -8.798 -1.985 5.237 1.00 98.75 122 ILE A O 1
ATOM 954 N N . GLU A 1 123 ? -8.979 -3.855 4.004 1.00 98.62 123 GLU A N 1
ATOM 955 C CA . GLU A 1 123 ? -10.216 -4.336 4.633 1.00 98.62 123 GLU A CA 1
ATOM 956 C C . GLU A 1 123 ? -10.050 -4.533 6.148 1.00 98.62 123 GLU A C 1
ATOM 958 O O . GLU A 1 123 ? -10.906 -4.131 6.937 1.00 98.62 123 GLU A O 1
ATOM 963 N N . ALA A 1 124 ? -8.918 -5.091 6.585 1.00 98.62 124 ALA A N 1
ATOM 964 C CA . ALA A 1 124 ? -8.613 -5.220 8.007 1.00 98.62 124 ALA A CA 1
ATOM 965 C C . ALA A 1 124 ? -8.515 -3.852 8.706 1.00 98.62 124 ALA A C 1
ATOM 967 O O . ALA A 1 124 ? -8.982 -3.709 9.840 1.00 98.62 124 ALA A O 1
ATOM 968 N N . TYR A 1 125 ? -7.945 -2.839 8.043 1.00 98.69 125 TYR A N 1
ATOM 969 C CA . TYR A 1 125 ? -7.946 -1.474 8.565 1.00 98.69 125 TYR A CA 1
ATOM 970 C C . TYR A 1 125 ? -9.347 -0.870 8.607 1.00 98.69 125 TYR A C 1
ATOM 972 O O . TYR A 1 125 ? -9.662 -0.211 9.591 1.00 98.69 125 TYR A O 1
ATOM 980 N N . ASP A 1 126 ? -10.201 -1.120 7.614 1.00 98.62 126 ASP A N 1
ATOM 981 C CA . ASP A 1 126 ? -11.591 -0.647 7.613 1.00 98.62 126 ASP A CA 1
ATOM 982 C C . ASP A 1 126 ? -12.386 -1.198 8.802 1.00 98.62 126 ASP A C 1
ATOM 984 O O . ASP A 1 126 ? -13.085 -0.451 9.493 1.00 98.62 126 ASP A O 1
ATOM 988 N N . VAL A 1 127 ? -12.223 -2.488 9.105 1.00 98.69 127 VAL A N 1
ATOM 989 C CA . VAL A 1 127 ? -12.848 -3.116 10.278 1.00 98.69 127 VAL A CA 1
ATOM 990 C C . VAL A 1 127 ? -12.342 -2.485 11.579 1.00 98.69 127 VAL A C 1
ATOM 992 O O . VAL A 1 127 ? -13.145 -2.130 12.444 1.00 98.69 127 VAL A O 1
ATOM 995 N N . GLN A 1 128 ? -11.026 -2.300 11.718 1.00 98.62 128 GLN A N 1
ATOM 996 C CA . GLN A 1 128 ? -10.440 -1.675 12.910 1.00 98.62 128 GLN A CA 1
ATOM 997 C C . GLN A 1 128 ? -10.884 -0.219 13.067 1.00 98.62 128 GLN A C 1
ATOM 999 O O . GLN A 1 128 ? -11.262 0.187 14.162 1.00 98.62 128 GLN A O 1
ATOM 1004 N N . LEU A 1 129 ? -10.892 0.556 11.981 1.00 98.69 129 LEU A N 1
ATOM 1005 C CA . LEU A 1 129 ? -11.351 1.943 11.976 1.00 98.69 129 LEU A CA 1
ATOM 1006 C C . LEU A 1 129 ? -12.801 2.048 12.429 1.00 98.69 129 LEU A C 1
ATOM 1008 O O . LEU A 1 129 ? -13.105 2.887 13.271 1.00 98.69 129 LEU A O 1
ATOM 1012 N N . LYS A 1 130 ? -13.678 1.176 11.923 1.00 98.69 130 LYS A N 1
ATOM 1013 C CA . LYS A 1 130 ? -15.080 1.138 12.344 1.00 98.69 130 LYS A CA 1
ATOM 1014 C C . LYS A 1 130 ? -15.216 0.829 13.835 1.00 98.69 130 LYS A C 1
ATOM 1016 O O . LYS A 1 130 ? -16.007 1.476 14.512 1.00 98.69 130 LYS A O 1
ATOM 1021 N N . SER A 1 131 ? -14.441 -0.128 14.346 1.00 98.50 131 SER A N 1
ATOM 1022 C CA . SER A 1 131 ? -14.452 -0.477 15.770 1.00 98.50 131 SER A CA 1
ATOM 1023 C C . SER A 1 131 ? -13.993 0.689 16.648 1.00 98.50 131 SER A C 1
ATOM 1025 O O . SER A 1 131 ? -14.684 1.039 17.597 1.00 98.50 131 SER A O 1
ATOM 1027 N N . VAL A 1 132 ? -12.852 1.305 16.324 1.00 98.56 132 VAL A N 1
ATOM 1028 C CA . VAL A 1 132 ? -12.274 2.406 17.114 1.00 98.56 132 VAL A CA 1
ATOM 1029 C C . VAL A 1 132 ? -13.144 3.662 17.026 1.00 98.56 132 VAL A C 1
ATOM 1031 O O . VAL A 1 132 ? -13.315 4.355 18.024 1.00 98.56 132 VAL A O 1
ATOM 1034 N N . GLN A 1 133 ? -13.746 3.937 15.864 1.00 98.50 133 GLN A N 1
ATOM 1035 C CA . GLN A 1 133 ? -14.721 5.020 15.722 1.00 98.50 133 GLN A CA 1
ATOM 1036 C C . GLN A 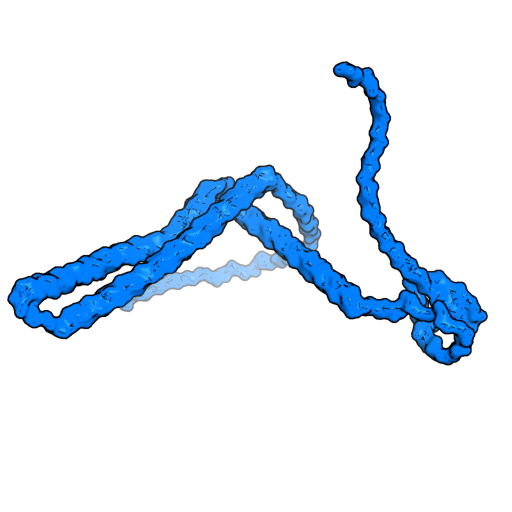1 133 ? -15.960 4.778 16.589 1.00 98.50 133 GLN A C 1
ATOM 1038 O O . GLN A 1 133 ? -16.412 5.707 17.242 1.00 98.50 133 GLN A O 1
ATOM 1043 N N . GLY A 1 134 ? -16.459 3.540 16.665 1.00 98.56 134 GLY A N 1
ATOM 1044 C CA . GLY A 1 134 ? -17.557 3.197 17.571 1.00 98.56 134 GLY A CA 1
ATOM 1045 C C . GLY A 1 134 ? -17.221 3.488 19.036 1.00 98.56 134 GLY A C 1
ATOM 1046 O O . GLY A 1 134 ? -18.020 4.104 19.733 1.00 98.56 134 GLY A O 1
ATOM 1047 N N . THR A 1 135 ? -16.013 3.130 19.482 1.00 98.31 135 THR A N 1
ATOM 1048 C CA . THR A 1 135 ? -15.536 3.457 20.837 1.00 98.31 135 THR A CA 1
ATOM 1049 C C . THR A 1 135 ? -15.452 4.965 21.071 1.00 98.31 135 THR A C 1
ATOM 1051 O O . THR A 1 135 ? -15.874 5.442 22.121 1.00 98.31 135 THR A O 1
ATOM 1054 N N . LEU A 1 136 ? -14.947 5.729 20.096 1.00 98.44 136 LEU A N 1
ATOM 1055 C CA . LEU A 1 136 ? -14.901 7.188 20.193 1.00 98.44 136 LEU A CA 1
ATOM 1056 C C . LEU A 1 136 ? -16.311 7.774 20.329 1.00 98.44 136 LEU A C 1
ATOM 1058 O O . LEU A 1 136 ? -16.554 8.570 21.229 1.00 98.44 136 LEU A O 1
ATOM 1062 N N . ASP A 1 137 ? -17.246 7.327 19.491 1.00 98.56 137 ASP A N 1
ATOM 1063 C CA . ASP A 1 137 ? -18.632 7.794 19.508 1.00 98.56 137 ASP A CA 1
ATOM 1064 C C . ASP A 1 137 ? -19.317 7.489 20.854 1.00 98.56 137 ASP A C 1
ATOM 1066 O O . ASP A 1 137 ? -20.103 8.298 21.348 1.00 98.56 137 ASP A O 1
ATOM 1070 N N . GLU A 1 138 ? -19.033 6.335 21.466 1.00 98.50 138 GLU A N 1
ATOM 1071 C CA . GLU A 1 138 ? -19.525 5.973 22.802 1.00 98.50 138 GLU A CA 1
ATOM 1072 C C . GLU A 1 138 ? -18.942 6.869 23.904 1.00 98.50 138 GLU A C 1
ATOM 1074 O O . GLU A 1 138 ? -19.694 7.363 24.749 1.00 98.50 138 GLU A O 1
ATOM 1079 N N . LEU A 1 139 ? -17.630 7.130 23.882 1.00 98.25 139 LEU A N 1
ATOM 1080 C CA . LEU A 1 139 ? -16.976 8.020 24.847 1.00 98.25 139 LEU A CA 1
ATOM 1081 C C . LEU A 1 139 ? -17.484 9.462 24.720 1.00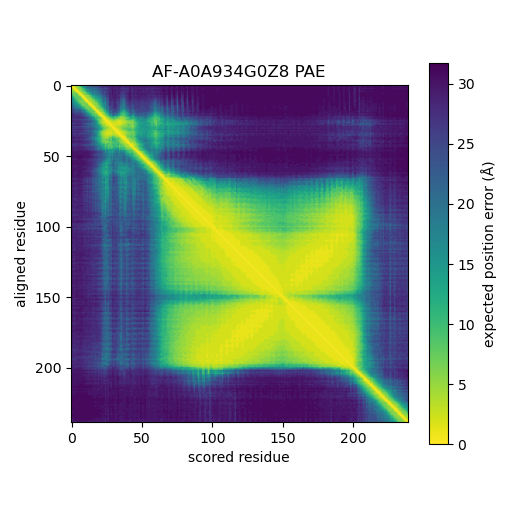 98.25 139 LEU A C 1
ATOM 1083 O O . LEU A 1 139 ? -17.778 10.104 25.729 1.00 98.25 139 LEU A O 1
ATOM 1087 N N . THR A 1 140 ? -17.644 9.964 23.493 1.00 97.44 140 THR A N 1
ATOM 1088 C CA . THR A 1 140 ? -18.192 11.302 23.243 1.00 97.44 140 THR A CA 1
ATOM 1089 C C . THR A 1 140 ? -19.640 11.404 23.718 1.00 97.44 140 THR A C 1
ATOM 1091 O O . THR A 1 140 ? -19.979 12.357 24.415 1.00 97.44 140 THR A O 1
ATOM 1094 N N . LYS A 1 141 ? -20.481 10.394 23.454 1.00 98.12 141 LYS A N 1
ATOM 1095 C CA . LYS A 1 141 ? -21.853 10.356 23.991 1.00 98.12 141 LYS A CA 1
ATOM 1096 C C . LYS A 1 141 ? -21.877 10.381 25.514 1.00 98.12 141 LYS A C 1
ATOM 1098 O O . LYS A 1 141 ? -22.664 11.121 26.092 1.00 98.12 141 LYS A O 1
ATOM 1103 N N . TYR A 1 142 ? -21.003 9.616 26.167 1.00 97.31 142 TYR A N 1
ATOM 1104 C CA . TYR A 1 142 ? -20.899 9.626 27.625 1.00 97.31 142 TYR A CA 1
ATOM 1105 C C . TYR A 1 142 ? -20.555 11.023 28.168 1.00 97.31 142 TYR A C 1
ATOM 1107 O O . TYR A 1 142 ? -21.137 11.462 29.164 1.00 97.31 142 TYR A O 1
ATOM 1115 N N . VAL A 1 143 ? -19.627 11.727 27.512 1.00 97.50 143 VAL A N 1
ATOM 1116 C CA . VAL A 1 143 ? -19.267 13.114 27.841 1.00 97.50 143 VAL A CA 1
ATOM 1117 C C . VAL A 1 143 ? -20.465 14.047 27.667 1.00 97.50 143 VAL A C 1
ATOM 1119 O O . VAL A 1 143 ? -20.778 14.803 28.589 1.00 97.50 143 VAL A O 1
ATOM 1122 N N . ASP A 1 144 ? -21.171 13.955 26.542 1.00 96.75 144 ASP A N 1
ATOM 1123 C CA . ASP A 1 144 ? -22.335 14.794 26.243 1.00 96.75 144 ASP A CA 1
ATOM 1124 C C . ASP A 1 144 ? -23.485 14.554 27.232 1.00 96.75 144 ASP A C 1
ATOM 1126 O O . ASP A 1 144 ? -24.090 15.503 27.734 1.00 96.75 144 ASP A O 1
ATOM 1130 N N . ASP A 1 145 ? -23.778 13.295 27.560 1.00 97.06 145 ASP A N 1
ATOM 1131 C CA . ASP A 1 145 ? -24.806 12.911 28.532 1.00 97.06 145 ASP A CA 1
ATOM 1132 C C . ASP A 1 145 ? -24.494 13.479 29.920 1.00 97.06 145 ASP A C 1
ATOM 1134 O O . ASP A 1 145 ? -25.326 14.160 30.523 1.00 97.06 145 ASP A O 1
ATOM 1138 N N . ARG A 1 146 ? -23.260 13.288 30.401 1.00 96.00 146 ARG A N 1
ATOM 1139 C CA . ARG A 1 146 ? -22.791 13.839 31.683 1.00 96.00 146 ARG A CA 1
ATOM 1140 C C . ARG A 1 146 ? -22.828 15.364 31.702 1.00 96.00 146 ARG A C 1
ATOM 1142 O O . ARG A 1 146 ? -23.232 15.943 32.712 1.00 96.00 146 ARG A O 1
ATOM 1149 N N . GLY A 1 147 ? -22.431 16.001 30.600 1.00 94.19 147 GLY A N 1
ATOM 1150 C CA . GLY A 1 147 ? -22.463 17.451 30.434 1.00 94.19 147 GLY A CA 1
ATOM 1151 C C . GLY A 1 147 ? -23.885 18.008 30.507 1.00 94.19 147 GLY A C 1
ATOM 1152 O O . GLY A 1 147 ? -24.126 18.980 31.222 1.00 94.19 147 GLY A O 1
ATOM 1153 N N . ARG A 1 148 ? -24.851 17.345 29.855 1.00 95.50 148 ARG A N 1
ATOM 1154 C CA . ARG A 1 148 ? -26.283 17.690 29.934 1.00 95.50 148 ARG A CA 1
ATOM 1155 C C . ARG A 1 148 ? -26.855 17.526 31.339 1.00 95.50 148 ARG A C 1
ATOM 1157 O O . ARG A 1 148 ? -27.704 18.309 31.750 1.00 95.50 148 ARG A O 1
ATOM 1164 N N . GLU A 1 149 ? -26.374 16.536 32.080 1.00 96.00 149 GLU A N 1
ATOM 1165 C CA . GLU A 1 149 ? -26.751 16.296 33.475 1.00 96.00 149 GLU A CA 1
ATOM 1166 C C . GLU A 1 149 ? -26.017 17.212 34.477 1.00 96.00 149 GLU A C 1
ATOM 1168 O O . GLU A 1 149 ? -26.280 17.131 35.678 1.00 96.00 149 GLU A O 1
ATOM 1173 N N . GLY A 1 150 ? -25.083 18.059 34.021 1.00 94.25 150 GLY A N 1
ATOM 1174 C CA . GLY A 1 150 ? -24.264 18.921 34.881 1.00 94.25 150 GLY A CA 1
ATOM 1175 C C . GLY A 1 150 ? -23.299 18.154 35.794 1.00 94.25 150 GLY A C 1
ATOM 1176 O O . GLY A 1 150 ? -22.842 18.686 36.807 1.00 94.25 150 GLY A O 1
ATOM 1177 N N . LYS A 1 151 ? -23.006 16.889 35.473 1.00 94.38 151 LYS A N 1
ATOM 1178 C CA . LYS A 1 151 ? -22.120 16.025 36.259 1.00 94.38 151 LYS A CA 1
ATOM 1179 C C . LYS A 1 151 ? -20.666 16.237 35.853 1.00 94.38 151 LYS A C 1
ATOM 1181 O O . LYS A 1 151 ? -20.353 16.479 34.691 1.00 94.38 151 LYS A O 1
ATOM 1186 N N . THR A 1 152 ? -19.756 16.065 36.808 1.00 92.69 152 THR A N 1
ATOM 1187 C CA . THR A 1 152 ? -18.320 16.077 36.518 1.00 92.69 152 THR A CA 1
ATOM 1188 C C . THR A 1 152 ? -17.928 14.861 35.676 1.00 92.69 152 THR A C 1
ATOM 1190 O O . THR A 1 152 ? -18.429 13.745 35.865 1.00 92.69 152 THR A O 1
ATOM 1193 N N . ILE A 1 153 ? -17.026 15.095 34.725 1.00 95.44 153 ILE A N 1
ATOM 1194 C CA . ILE A 1 153 ? -16.470 14.075 33.836 1.00 95.44 153 ILE A CA 1
ATOM 1195 C C . ILE A 1 153 ? -15.091 13.685 34.383 1.00 95.44 153 ILE A C 1
ATOM 1197 O O . ILE A 1 153 ? -14.273 14.576 34.622 1.00 95.44 153 ILE A O 1
ATOM 1201 N N . PRO A 1 154 ? -14.816 12.389 34.616 1.00 95.25 154 PRO A N 1
ATOM 1202 C CA . PRO A 1 154 ? -13.498 11.942 35.056 1.00 95.25 154 PRO A CA 1
ATOM 1203 C C . PRO A 1 154 ? -12.410 12.252 34.021 1.00 95.25 154 PRO A C 1
ATOM 1205 O O . PRO A 1 154 ? -12.633 12.083 32.824 1.00 95.25 154 PRO A O 1
ATOM 1208 N N . GLN A 1 155 ? -11.210 12.618 34.483 1.00 95.69 155 GLN A N 1
ATOM 1209 C CA . GLN A 1 155 ? -10.069 12.912 33.605 1.00 95.69 155 GLN A CA 1
ATOM 1210 C C . GLN A 1 155 ? -9.696 11.731 32.696 1.00 95.69 155 GLN A C 1
ATOM 1212 O O . GLN A 1 155 ? -9.354 11.939 31.535 1.00 95.69 155 GLN A O 1
ATOM 1217 N N . SER A 1 156 ? -9.844 10.500 33.197 1.00 96.31 156 SER A N 1
ATOM 1218 C CA . SER A 1 156 ? -9.571 9.278 32.435 1.00 96.31 156 SER A CA 1
ATOM 1219 C C . SER A 1 156 ? -10.360 9.206 31.126 1.00 96.31 156 SER A C 1
ATOM 1221 O O . SER A 1 156 ? -9.843 8.720 30.134 1.00 96.31 156 SER A O 1
ATOM 1223 N N . VAL A 1 157 ? -11.580 9.753 31.079 1.00 97.50 157 VAL A N 1
ATOM 1224 C CA . VAL A 1 157 ? -12.409 9.739 29.863 1.00 97.50 157 VAL A CA 1
ATOM 1225 C C . VAL A 1 157 ? -11.830 10.652 28.783 1.00 97.50 157 VAL A C 1
ATOM 1227 O O . VAL A 1 157 ? -11.841 10.296 27.609 1.00 97.50 157 VAL A O 1
ATOM 1230 N N . TYR A 1 158 ? -11.286 11.812 29.160 1.00 97.00 158 TYR A N 1
ATOM 1231 C CA . TYR A 1 158 ? -10.604 12.689 28.204 1.00 97.00 158 TYR A CA 1
ATOM 1232 C C . TYR A 1 158 ? -9.309 12.060 27.682 1.00 97.00 158 TYR A C 1
ATOM 1234 O O . TYR A 1 158 ? -8.985 12.202 26.502 1.00 97.00 158 TYR A O 1
ATOM 1242 N N . GLU A 1 159 ? -8.586 11.340 28.541 1.00 98.00 159 GLU A N 1
ATOM 1243 C CA . GLU A 1 159 ? -7.402 10.575 28.141 1.00 98.00 159 GLU A CA 1
ATOM 1244 C C . GLU A 1 159 ? -7.772 9.448 27.167 1.00 98.00 159 GLU A C 1
ATOM 1246 O O . GLU A 1 159 ? -7.140 9.330 26.117 1.00 98.00 159 GLU A O 1
ATOM 1251 N N . ASP A 1 160 ? -8.834 8.691 27.453 1.00 98.00 160 ASP A N 1
ATOM 1252 C CA . ASP A 1 160 ? -9.336 7.622 26.585 1.00 98.00 160 ASP A CA 1
ATOM 1253 C C . ASP A 1 160 ? -9.768 8.162 25.214 1.00 98.00 160 ASP A C 1
ATOM 1255 O O . ASP A 1 160 ? -9.420 7.581 24.182 1.00 98.00 160 ASP A O 1
ATOM 1259 N N . ILE A 1 161 ? -10.465 9.307 25.172 1.00 98.38 161 ILE A N 1
ATOM 1260 C CA . ILE A 1 161 ? -10.827 9.994 23.921 1.00 98.38 161 ILE A CA 1
ATOM 1261 C C . ILE A 1 161 ? -9.564 10.349 23.134 1.00 98.38 161 ILE A C 1
ATOM 1263 O O . ILE A 1 161 ? -9.439 9.966 21.970 1.00 98.38 161 ILE A O 1
ATOM 1267 N N . SER A 1 162 ? -8.593 11.004 23.774 1.00 98.25 162 SER A N 1
ATOM 1268 C CA . SER A 1 162 ? -7.351 11.422 23.117 1.00 98.25 162 SER A CA 1
ATOM 1269 C C . SER A 1 162 ? -6.554 10.231 22.562 1.00 98.25 162 SER A C 1
ATOM 1271 O O . SER A 1 162 ? -6.076 10.262 21.424 1.00 98.25 162 SER A O 1
ATOM 1273 N N . GLN A 1 163 ? -6.451 9.138 23.322 1.00 98.44 163 GLN A N 1
ATOM 1274 C CA . GLN A 1 163 ? -5.780 7.913 22.877 1.00 98.44 163 GLN A CA 1
ATOM 1275 C C . GLN A 1 163 ? -6.525 7.226 21.722 1.00 98.44 163 GLN A C 1
ATOM 1277 O O . GLN A 1 163 ? -5.899 6.709 20.784 1.00 98.44 163 GLN A O 1
ATOM 1282 N N . THR A 1 164 ? -7.857 7.240 21.761 1.00 98.38 164 THR A N 1
ATOM 1283 C CA . THR A 1 164 ? -8.718 6.678 20.713 1.00 98.38 164 THR A CA 1
ATOM 1284 C C . THR A 1 164 ? -8.584 7.476 19.414 1.00 98.38 164 THR A C 1
ATOM 1286 O O . THR A 1 164 ? -8.383 6.887 18.349 1.00 98.38 164 THR A O 1
ATOM 1289 N N . GLU A 1 165 ? -8.578 8.808 19.485 1.00 98.44 165 GLU A N 1
ATOM 1290 C CA . GLU A 1 165 ? -8.340 9.703 18.343 1.00 98.44 165 GLU A CA 1
ATOM 1291 C C . GLU A 1 165 ? -6.944 9.519 17.730 1.00 98.44 165 GLU A C 1
ATOM 1293 O O . GLU A 1 165 ? -6.794 9.449 16.501 1.00 98.44 165 GLU A O 1
ATOM 1298 N N . ALA A 1 166 ? -5.912 9.381 18.570 1.00 98.56 166 ALA A N 1
ATOM 1299 C CA . ALA A 1 166 ? -4.552 9.093 18.118 1.00 98.56 166 ALA A CA 1
ATOM 1300 C C . ALA A 1 166 ? -4.479 7.739 17.392 1.00 98.56 166 ALA A C 1
ATOM 1302 O O . ALA A 1 166 ? -3.850 7.614 16.334 1.00 98.56 166 ALA A O 1
ATOM 1303 N N . THR A 1 167 ? -5.175 6.727 17.915 1.00 98.44 167 THR A N 1
ATOM 1304 C CA . THR A 1 167 ? -5.283 5.407 17.281 1.00 98.44 167 THR A CA 1
ATOM 1305 C C . THR A 1 167 ? -6.000 5.484 15.936 1.00 98.44 167 THR A C 1
ATOM 1307 O O . THR A 1 167 ? -5.494 4.941 14.951 1.00 98.44 167 THR A O 1
ATOM 1310 N N . LEU A 1 168 ? -7.120 6.205 15.858 1.00 98.44 168 LEU A N 1
ATOM 1311 C CA . LEU A 1 168 ? -7.850 6.465 14.615 1.00 98.44 168 LEU A CA 1
ATOM 1312 C C . LEU A 1 168 ? -6.953 7.107 13.556 1.00 98.44 168 LEU A C 1
ATOM 1314 O O . LEU A 1 168 ? -6.895 6.643 12.417 1.00 98.44 168 LEU A O 1
ATOM 1318 N N . SER A 1 169 ? -6.214 8.143 13.943 1.00 98.50 169 SER A N 1
ATOM 1319 C CA . SER A 1 169 ? -5.301 8.867 13.055 1.00 98.50 169 SER A CA 1
ATOM 1320 C C . SER A 1 169 ? -4.195 7.956 12.517 1.00 98.50 169 SER A C 1
ATOM 1322 O O . SER A 1 169 ? -3.931 7.933 11.313 1.00 98.50 169 SER A O 1
ATOM 1324 N N . ARG A 1 170 ? -3.600 7.129 13.385 1.00 98.62 170 ARG A N 1
ATOM 1325 C CA . ARG A 1 170 ? -2.590 6.136 12.998 1.00 98.62 170 ARG A CA 1
ATOM 1326 C C . ARG A 1 170 ? -3.146 5.095 12.024 1.00 98.62 170 ARG A C 1
ATOM 1328 O O . ARG A 1 170 ? -2.503 4.802 11.019 1.00 98.62 170 ARG A O 1
ATOM 1335 N N . LEU A 1 171 ? -4.327 4.541 12.298 1.00 98.62 171 LEU A N 1
ATOM 1336 C CA . LEU A 1 171 ? -4.960 3.547 11.425 1.00 98.62 171 LEU A CA 1
ATOM 1337 C C . LEU A 1 171 ? -5.317 4.139 10.055 1.00 98.62 171 LEU A C 1
ATOM 1339 O O . LEU A 1 171 ? -5.059 3.502 9.035 1.00 98.62 171 LEU A O 1
ATOM 1343 N N . ARG A 1 172 ? -5.834 5.375 10.013 1.00 98.56 172 ARG A N 1
ATOM 1344 C CA . ARG A 1 172 ? -6.120 6.093 8.758 1.00 98.56 172 ARG A CA 1
ATOM 1345 C C . ARG A 1 172 ? -4.856 6.281 7.921 1.00 98.56 172 ARG A C 1
ATOM 1347 O O . ARG A 1 172 ? -4.887 6.035 6.718 1.00 98.56 172 ARG A O 1
ATOM 1354 N N . LEU A 1 173 ? -3.741 6.655 8.550 1.00 98.69 173 LEU A N 1
ATOM 1355 C CA . LEU A 1 173 ? -2.457 6.796 7.865 1.00 98.69 173 LEU A CA 1
ATOM 1356 C C . LEU A 1 173 ? -1.973 5.466 7.265 1.00 98.69 173 LEU A C 1
ATOM 1358 O O . LEU A 1 173 ? -1.570 5.421 6.105 1.00 98.69 173 LEU A O 1
ATOM 1362 N N . GLU A 1 174 ? -2.009 4.379 8.035 1.00 98.56 174 GLU A N 1
ATOM 1363 C CA . GLU A 1 174 ? -1.556 3.062 7.563 1.00 98.56 174 GLU A CA 1
ATOM 1364 C C . GLU A 1 174 ? -2.448 2.491 6.450 1.00 98.56 174 GLU A C 1
ATOM 1366 O O . GLU A 1 174 ? -1.955 1.878 5.493 1.00 98.56 174 GLU A O 1
ATOM 1371 N N . ARG A 1 175 ? -3.755 2.758 6.522 1.00 98.69 175 ARG A N 1
ATOM 1372 C CA . ARG A 1 175 ? -4.696 2.470 5.440 1.00 98.69 175 ARG A CA 1
ATOM 1373 C C . ARG A 1 175 ? -4.343 3.247 4.173 1.00 98.69 175 ARG A C 1
ATOM 1375 O O . ARG A 1 175 ? -4.178 2.628 3.126 1.00 98.69 175 ARG A O 1
ATOM 1382 N N . ALA A 1 176 ? -4.133 4.560 4.278 1.00 98.69 176 ALA A N 1
ATOM 1383 C CA . ALA A 1 176 ? -3.775 5.409 3.141 1.00 98.69 176 ALA A CA 1
ATOM 1384 C C . ALA A 1 176 ? -2.452 4.979 2.480 1.00 98.69 176 ALA A C 1
ATOM 1386 O O . ALA A 1 176 ? -2.347 4.944 1.255 1.00 98.69 176 ALA A O 1
ATOM 1387 N N . LYS A 1 177 ? -1.445 4.573 3.268 1.00 98.69 177 LYS A N 1
ATOM 1388 C CA . LYS A 1 177 ? -0.200 3.988 2.734 1.00 98.69 177 LYS A CA 1
ATOM 1389 C C . LYS A 1 177 ? -0.458 2.699 1.950 1.00 98.69 177 LYS A C 1
ATOM 1391 O O . LYS A 1 177 ? 0.145 2.486 0.900 1.00 98.69 177 LYS A O 1
ATOM 1396 N N . SER A 1 178 ? -1.346 1.842 2.454 1.00 98.56 178 SER A N 1
ATOM 1397 C CA . SER A 1 178 ? -1.714 0.590 1.783 1.00 98.56 178 SER A CA 1
ATOM 1398 C C . SER A 1 178 ? -2.460 0.859 0.470 1.00 98.56 178 SER A C 1
ATOM 1400 O O . SER A 1 178 ? -2.164 0.224 -0.540 1.00 98.56 178 SER A O 1
ATOM 1402 N N . GLU A 1 179 ? -3.354 1.849 0.448 1.00 98.56 179 GLU A N 1
ATOM 1403 C CA . GLU A 1 179 ? -4.046 2.302 -0.767 1.00 98.56 179 GLU A CA 1
ATOM 1404 C C . GLU A 1 179 ? -3.083 2.887 -1.804 1.00 98.56 179 GLU A C 1
ATOM 1406 O O . GLU A 1 179 ? -3.156 2.524 -2.976 1.00 98.56 179 GLU A O 1
ATOM 1411 N N . ALA A 1 180 ? -2.126 3.719 -1.385 1.00 98.62 180 ALA A N 1
ATOM 1412 C CA . ALA A 1 180 ? -1.092 4.237 -2.280 1.00 98.62 180 ALA A CA 1
ATOM 1413 C C . ALA A 1 180 ? -0.240 3.105 -2.886 1.00 98.62 180 ALA A C 1
ATOM 1415 O O . ALA A 1 180 ? 0.103 3.135 -4.070 1.00 98.62 180 ALA A O 1
ATOM 1416 N N . GLY A 1 181 ? 0.065 2.071 -2.093 1.00 98.19 181 GLY A N 1
ATOM 1417 C CA . GLY A 1 181 ? 0.730 0.861 -2.575 1.00 98.19 181 GLY A CA 1
ATOM 1418 C C . GLY A 1 181 ? -0.095 0.114 -3.628 1.00 98.19 181 GLY A C 1
ATOM 1419 O O . GLY A 1 181 ? 0.443 -0.266 -4.670 1.00 98.19 181 GLY A O 1
ATOM 1420 N N . LEU A 1 182 ? -1.401 -0.047 -3.391 1.00 98.44 182 LEU A N 1
ATOM 1421 C CA . LEU A 1 182 ? -2.326 -0.667 -4.341 1.00 98.44 182 LEU A CA 1
ATOM 1422 C C . LEU A 1 182 ? -2.406 0.123 -5.655 1.00 98.44 182 LEU A C 1
ATOM 1424 O O . LEU A 1 182 ? -2.343 -0.473 -6.730 1.00 98.44 182 LEU A O 1
ATOM 1428 N N . GLU A 1 183 ? -2.483 1.450 -5.580 1.00 98.12 183 GLU A N 1
ATOM 1429 C CA . GLU A 1 183 ? -2.552 2.306 -6.765 1.00 98.12 183 GLU A CA 1
ATOM 1430 C C . GLU A 1 183 ? -1.240 2.284 -7.561 1.00 98.12 183 GLU A C 1
ATOM 1432 O O . GLU A 1 183 ? -1.254 2.166 -8.783 1.00 98.12 183 GLU A O 1
ATOM 1437 N N . SER A 1 184 ? -0.085 2.260 -6.887 1.00 98.00 184 SER A N 1
ATOM 1438 C CA . SER A 1 184 ? 1.211 2.058 -7.551 1.00 98.00 184 SER A CA 1
ATOM 1439 C C . SER A 1 184 ? 1.299 0.705 -8.273 1.00 98.00 184 SER A C 1
ATOM 1441 O O . SER A 1 184 ? 1.922 0.590 -9.332 1.00 98.00 184 SER A O 1
ATOM 1443 N N . MET A 1 185 ? 0.696 -0.350 -7.719 1.00 97.94 185 MET A N 1
ATOM 1444 C CA . MET A 1 185 ? 0.604 -1.644 -8.403 1.00 97.94 185 MET A CA 1
ATOM 1445 C C . MET A 1 185 ? -0.330 -1.579 -9.613 1.00 97.94 185 MET A C 1
ATOM 1447 O O . MET A 1 185 ? 0.006 -2.133 -10.659 1.00 97.94 185 MET A O 1
ATOM 1451 N N . ARG A 1 186 ? -1.463 -0.880 -9.490 1.00 97.88 186 ARG A N 1
ATOM 1452 C CA . ARG A 1 186 ? -2.429 -0.696 -10.577 1.00 97.88 186 ARG A CA 1
ATOM 1453 C C . ARG A 1 186 ? -1.816 0.080 -11.738 1.00 97.88 186 ARG A C 1
ATOM 1455 O O . ARG A 1 186 ? -1.882 -0.388 -12.868 1.00 97.88 186 ARG A O 1
ATOM 1462 N N . ALA A 1 187 ? -1.152 1.199 -11.458 1.00 97.88 187 ALA A N 1
ATOM 1463 C CA . ALA A 1 187 ? -0.474 2.007 -12.468 1.00 97.88 187 ALA A CA 1
ATOM 1464 C C . ALA A 1 187 ? 0.559 1.186 -13.257 1.00 97.88 187 ALA A C 1
ATOM 1466 O O . ALA A 1 187 ? 0.543 1.190 -14.486 1.00 97.88 187 ALA A O 1
ATOM 1467 N N . ARG A 1 188 ? 1.397 0.400 -12.564 1.00 95.94 188 ARG A N 1
ATOM 1468 C CA . ARG A 1 188 ? 2.362 -0.506 -13.215 1.00 95.94 188 ARG A CA 1
ATOM 1469 C C . ARG A 1 188 ? 1.681 -1.562 -14.086 1.00 95.94 188 ARG A C 1
ATOM 1471 O O . ARG A 1 188 ? 2.153 -1.825 -15.187 1.00 95.94 188 ARG A O 1
ATOM 1478 N N . SER A 1 189 ? 0.573 -2.137 -13.617 1.00 97.31 189 SER A N 1
ATOM 1479 C CA . SER A 1 189 ? -0.214 -3.105 -14.389 1.00 97.31 189 SER A CA 1
ATOM 1480 C C . SER A 1 189 ? -0.793 -2.484 -15.665 1.00 97.31 189 SER A C 1
ATOM 1482 O O . SER A 1 189 ? -0.729 -3.090 -16.731 1.00 97.31 189 SER A O 1
ATOM 1484 N N . GLU A 1 190 ? -1.320 -1.262 -15.589 1.00 96.75 190 GLU A N 1
ATOM 1485 C CA . GLU A 1 190 ? -1.856 -0.551 -16.756 1.00 96.75 190 GLU A CA 1
ATOM 1486 C C . GLU A 1 190 ? -0.761 -0.147 -17.753 1.00 96.75 190 GLU A C 1
ATOM 1488 O O . GLU A 1 190 ? -0.940 -0.298 -18.965 1.00 96.75 190 GLU A O 1
ATOM 1493 N N . GLU A 1 191 ? 0.409 0.284 -17.274 1.00 95.81 191 GLU A N 1
ATOM 1494 C CA . GLU A 1 191 ? 1.586 0.485 -18.129 1.00 95.81 191 GLU A CA 1
ATOM 1495 C C . GLU A 1 191 ? 1.985 -0.801 -18.854 1.00 95.81 191 GLU A C 1
ATOM 1497 O O . GLU A 1 191 ? 2.239 -0.783 -20.062 1.00 95.81 191 GLU A O 1
ATOM 1502 N N . ASP A 1 192 ? 2.022 -1.920 -18.129 1.00 95.44 192 ASP A N 1
ATOM 1503 C CA . ASP A 1 192 ? 2.330 -3.222 -18.702 1.00 95.44 192 ASP A CA 1
ATOM 1504 C C . ASP A 1 192 ? 1.275 -3.613 -19.743 1.00 95.44 192 ASP A C 1
ATOM 1506 O O . ASP A 1 192 ? 1.642 -4.042 -20.829 1.00 95.44 192 ASP A O 1
ATOM 1510 N N . LYS A 1 193 ? -0.019 -3.362 -19.523 1.00 95.50 193 LYS A N 1
ATOM 1511 C CA . LYS A 1 193 ? -1.067 -3.602 -20.536 1.00 95.50 193 LYS A CA 1
ATOM 1512 C C . LYS A 1 193 ? -0.902 -2.739 -21.782 1.00 95.50 193 LYS A C 1
ATOM 1514 O O . LYS A 1 193 ? -1.065 -3.222 -22.904 1.00 95.50 193 LYS A O 1
ATOM 1519 N N . ILE A 1 194 ? -0.564 -1.459 -21.628 1.00 94.75 194 ILE A N 1
ATOM 1520 C CA . ILE A 1 194 ? -0.266 -0.573 -22.764 1.00 94.75 194 ILE A CA 1
ATOM 1521 C C . ILE A 1 194 ? 0.943 -1.104 -23.544 1.00 94.75 194 ILE A C 1
ATOM 1523 O O . ILE A 1 194 ? 0.889 -1.211 -24.774 1.00 94.75 194 ILE A O 1
ATOM 1527 N N . LEU A 1 195 ? 2.016 -1.477 -22.842 1.00 93.06 195 LEU A N 1
ATOM 1528 C CA . LEU A 1 195 ? 3.203 -2.056 -23.461 1.00 93.06 195 LEU A CA 1
ATOM 1529 C C . LEU A 1 195 ? 2.872 -3.382 -24.154 1.00 93.06 195 LEU A C 1
ATOM 1531 O O . LEU A 1 195 ? 3.287 -3.574 -25.294 1.00 93.06 195 LEU A O 1
ATOM 1535 N N . TYR A 1 196 ? 2.081 -4.247 -23.518 1.00 94.00 196 TYR A N 1
ATOM 1536 C CA . TYR A 1 196 ? 1.637 -5.532 -24.053 1.00 94.00 196 TYR A CA 1
ATOM 1537 C C . TYR A 1 196 ? 0.889 -5.364 -25.375 1.00 94.00 196 TYR A C 1
ATOM 1539 O O . TYR A 1 196 ? 1.221 -5.988 -26.382 1.00 94.00 196 TYR A O 1
ATOM 1547 N N . ARG A 1 197 ? -0.081 -4.445 -25.414 1.00 93.00 197 ARG A N 1
ATOM 1548 C CA . ARG A 1 197 ? -0.822 -4.129 -26.641 1.00 93.00 197 ARG A CA 1
ATOM 1549 C C . ARG A 1 197 ? 0.115 -3.655 -27.748 1.00 93.00 197 ARG A C 1
ATOM 1551 O O . ARG A 1 197 ? 0.003 -4.106 -28.887 1.00 93.00 197 ARG A O 1
ATOM 1558 N N . LYS A 1 198 ? 1.092 -2.811 -27.413 1.00 91.94 198 LYS A N 1
ATOM 1559 C CA . LYS A 1 198 ? 2.089 -2.329 -28.373 1.00 91.94 198 LYS A CA 1
ATOM 1560 C C . LYS A 1 198 ? 2.975 -3.457 -28.920 1.00 91.94 198 LYS A C 1
ATOM 1562 O O . LYS A 1 198 ? 3.192 -3.503 -30.126 1.00 91.94 198 LYS A O 1
ATOM 1567 N N . ILE A 1 199 ? 3.469 -4.364 -28.075 1.00 90.06 199 ILE A N 1
ATOM 1568 C CA . ILE A 1 199 ? 4.371 -5.458 -28.494 1.00 90.06 199 ILE A CA 1
ATOM 1569 C C . ILE A 1 199 ? 3.652 -6.596 -29.227 1.00 90.06 199 ILE A C 1
ATOM 1571 O O . ILE A 1 199 ? 4.295 -7.341 -29.952 1.00 90.06 199 ILE A O 1
ATOM 1575 N N . ILE A 1 200 ? 2.341 -6.767 -29.042 1.00 86.56 200 ILE A N 1
ATOM 1576 C CA . ILE A 1 200 ? 1.570 -7.749 -29.817 1.00 86.56 200 ILE A CA 1
ATOM 1577 C C . ILE A 1 200 ? 1.297 -7.225 -31.232 1.00 86.56 200 ILE A C 1
ATOM 1579 O O . ILE A 1 200 ? 1.364 -7.992 -32.191 1.00 86.56 200 ILE A O 1
ATOM 1583 N N . VAL A 1 201 ? 1.041 -5.920 -31.379 1.00 82.62 201 VAL A N 1
ATOM 1584 C CA . VAL A 1 201 ? 0.870 -5.274 -32.693 1.00 82.62 201 VAL A CA 1
ATOM 1585 C C . VAL A 1 201 ? 2.200 -5.191 -33.449 1.00 82.62 201 VAL A C 1
ATOM 1587 O O . VAL A 1 201 ? 2.253 -5.437 -34.654 1.00 82.62 201 VAL A O 1
ATOM 1590 N N . LEU A 1 202 ? 3.288 -4.861 -32.751 1.00 69.81 202 LEU A N 1
ATOM 1591 C CA . LEU A 1 202 ? 4.629 -4.808 -33.323 1.00 69.81 202 LEU A CA 1
ATOM 1592 C C . LEU A 1 202 ? 5.257 -6.205 -33.274 1.00 69.81 202 LEU A C 1
ATOM 1594 O O . LEU A 1 202 ? 5.752 -6.637 -32.239 1.00 69.81 202 LEU A O 1
ATOM 1598 N N . LYS A 1 203 ? 5.232 -6.915 -34.409 1.00 59.66 203 LYS A N 1
ATOM 1599 C CA . LYS A 1 203 ? 5.898 -8.217 -34.594 1.00 59.66 203 LYS A CA 1
ATOM 1600 C C . LYS A 1 203 ? 7.322 -8.165 -34.000 1.00 59.66 203 LYS A C 1
ATOM 1602 O O . LYS A 1 203 ? 7.992 -7.152 -34.197 1.00 59.66 203 LYS A O 1
ATOM 1607 N N . PRO A 1 204 ? 7.784 -9.203 -33.272 1.00 59.44 204 PRO A N 1
ATOM 1608 C CA . PRO A 1 204 ? 9.085 -9.168 -32.607 1.00 59.44 204 PRO A CA 1
ATOM 1609 C C . PRO A 1 204 ? 10.192 -8.790 -33.592 1.00 59.44 204 PRO A C 1
ATOM 1611 O O . PRO A 1 204 ? 10.309 -9.416 -34.645 1.00 59.44 204 PRO A O 1
ATOM 1614 N N . GLU A 1 205 ? 10.987 -7.779 -33.236 1.00 56.09 205 GLU A N 1
ATOM 1615 C CA . GLU A 1 205 ? 12.258 -7.487 -33.899 1.00 56.09 205 GLU A CA 1
ATOM 1616 C C . GLU A 1 205 ? 13.145 -8.716 -33.644 1.00 56.09 205 GLU A C 1
ATOM 1618 O O . GLU A 1 205 ? 13.580 -8.982 -32.520 1.00 56.09 205 GLU A O 1
ATOM 1623 N N . GLU A 1 206 ? 13.246 -9.585 -34.651 1.00 52.84 206 GLU A N 1
ATOM 1624 C CA . GLU A 1 206 ? 14.033 -10.811 -34.591 1.00 52.84 206 GLU A CA 1
ATOM 1625 C C . GLU A 1 206 ? 15.506 -10.422 -34.730 1.00 52.84 206 GLU A C 1
ATOM 1627 O O . GLU A 1 206 ? 16.127 -10.564 -35.781 1.00 52.84 206 GLU A O 1
ATOM 1632 N N . ASP A 1 207 ? 16.059 -9.857 -33.661 1.00 47.28 207 ASP A N 1
ATOM 1633 C CA . ASP A 1 207 ? 17.470 -9.516 -33.592 1.00 47.28 207 ASP A CA 1
ATOM 1634 C C . ASP A 1 207 ? 18.256 -10.831 -33.576 1.00 47.28 207 ASP A C 1
ATOM 1636 O O . ASP A 1 207 ? 18.314 -11.523 -32.558 1.00 47.28 207 ASP A O 1
ATOM 1640 N N . ALA A 1 208 ? 18.775 -11.190 -34.753 1.00 52.09 208 ALA A N 1
ATOM 1641 C CA . ALA A 1 208 ? 19.771 -12.213 -35.047 1.00 52.09 208 ALA A CA 1
ATOM 1642 C C . ALA A 1 208 ? 20.203 -13.046 -33.831 1.00 52.09 208 ALA A C 1
ATOM 1644 O O . ALA A 1 208 ? 21.042 -12.626 -33.029 1.00 52.09 208 ALA A O 1
ATOM 1645 N N . LYS A 1 209 ? 19.662 -14.269 -33.741 1.00 42.28 209 LYS A N 1
ATOM 1646 C CA . LYS A 1 209 ? 20.184 -15.313 -32.854 1.00 42.28 209 LYS A CA 1
ATOM 1647 C C . LYS A 1 209 ? 21.714 -15.316 -32.988 1.00 42.28 209 LYS A C 1
ATOM 1649 O O . LYS A 1 209 ? 22.190 -15.505 -34.114 1.00 42.28 209 LYS A O 1
ATOM 1654 N N . PRO A 1 210 ? 22.495 -15.130 -31.907 1.00 48.72 210 PRO A N 1
ATOM 1655 C CA . PRO A 1 210 ? 23.913 -15.425 -31.987 1.00 48.72 210 PRO A CA 1
ATOM 1656 C C . PRO A 1 210 ? 24.003 -16.883 -32.423 1.00 48.72 210 PRO A C 1
ATOM 1658 O O . PRO A 1 210 ? 23.359 -17.754 -31.827 1.00 48.72 210 PRO A O 1
ATOM 1661 N N . LYS A 1 211 ? 24.708 -17.137 -33.530 1.00 46.41 211 LYS A N 1
ATOM 1662 C CA . LYS A 1 211 ? 25.014 -18.498 -33.960 1.00 46.41 211 LYS A CA 1
ATOM 1663 C C . LYS A 1 211 ? 25.632 -19.179 -32.744 1.00 46.41 211 LYS A C 1
ATOM 1665 O O . LYS A 1 211 ? 26.722 -18.803 -32.329 1.00 46.41 211 LYS A O 1
ATOM 1670 N N . LEU A 1 212 ? 24.909 -20.125 -32.144 1.00 49.31 212 LEU A N 1
ATOM 1671 C CA . LEU A 1 212 ? 25.509 -21.075 -31.221 1.00 49.31 212 LEU A CA 1
ATOM 1672 C C . LEU A 1 212 ? 26.547 -21.833 -32.048 1.00 49.31 212 LEU A C 1
ATOM 1674 O O . LEU A 1 212 ? 26.205 -22.779 -32.761 1.00 49.31 212 LEU A O 1
ATOM 1678 N N . GLU A 1 213 ? 27.797 -21.379 -32.017 1.00 49.12 213 GLU A N 1
ATOM 1679 C CA . GLU A 1 213 ? 28.912 -22.218 -32.416 1.00 49.12 213 GLU A CA 1
ATOM 1680 C C . GLU A 1 213 ? 28.887 -23.428 -31.489 1.00 49.12 213 GLU A C 1
ATOM 1682 O O . GLU A 1 213 ? 29.049 -23.341 -30.272 1.00 49.12 213 GLU A O 1
ATOM 1687 N N . LYS A 1 214 ? 28.557 -24.571 -32.084 1.00 57.88 214 LYS A N 1
ATOM 1688 C CA . LYS A 1 214 ? 28.574 -25.871 -31.432 1.00 57.88 214 LYS A CA 1
ATOM 1689 C C . LYS A 1 214 ? 30.034 -26.231 -31.157 1.00 57.88 214 LYS A C 1
ATOM 1691 O O . LYS A 1 214 ? 30.655 -26.907 -31.968 1.00 57.88 214 LYS A O 1
ATOM 1696 N N . SER A 1 215 ? 30.586 -25.785 -30.037 1.00 50.12 215 SER A N 1
ATOM 1697 C CA . SER A 1 215 ? 31.916 -26.211 -29.587 1.00 50.12 215 SER A CA 1
ATOM 1698 C C . SER A 1 215 ? 31.968 -26.431 -28.076 1.00 50.12 215 SER A C 1
ATOM 1700 O O . SER A 1 215 ? 32.918 -26.061 -27.404 1.00 50.12 215 SER A O 1
ATOM 1702 N N . CYS A 1 216 ? 30.961 -27.115 -27.537 1.00 42.72 216 CYS A N 1
ATOM 1703 C CA . CYS A 1 216 ? 31.123 -27.843 -26.280 1.00 42.72 216 CYS A CA 1
ATOM 1704 C C . CYS A 1 216 ? 30.763 -29.308 -26.516 1.00 42.72 216 CYS A C 1
ATOM 1706 O O . CYS A 1 216 ? 29.684 -29.776 -26.159 1.00 42.72 216 CYS A O 1
ATOM 1708 N N . THR A 1 217 ? 31.671 -30.038 -27.157 1.00 52.97 217 THR A N 1
ATOM 1709 C CA . THR A 1 217 ? 31.723 -31.495 -27.049 1.00 52.97 217 THR A CA 1
ATOM 1710 C C . THR A 1 217 ? 32.251 -31.807 -25.650 1.00 52.97 217 THR A C 1
ATOM 1712 O O . THR A 1 217 ? 33.456 -31.803 -25.415 1.00 52.97 217 THR A O 1
ATOM 1715 N N . CYS A 1 218 ? 31.356 -32.033 -24.689 1.00 45.06 218 CYS A N 1
ATOM 1716 C CA . CYS A 1 218 ? 31.751 -32.716 -23.462 1.00 45.06 218 CYS A CA 1
ATOM 1717 C C . CYS A 1 218 ? 32.154 -34.146 -23.857 1.00 45.06 218 CYS A C 1
ATOM 1719 O O . CYS A 1 218 ? 31.334 -34.831 -24.477 1.00 45.06 218 CYS A O 1
ATOM 1721 N N . PRO A 1 219 ? 33.373 -34.620 -23.551 1.00 52.72 219 PRO A N 1
ATOM 1722 C CA . PRO A 1 219 ? 33.695 -36.021 -23.759 1.00 52.72 219 PRO A CA 1
ATOM 1723 C C . PRO A 1 219 ? 32.772 -36.852 -22.865 1.00 52.72 219 PRO A C 1
ATOM 1725 O O . PRO A 1 219 ? 32.741 -36.678 -21.645 1.00 52.72 219 PRO A O 1
ATOM 1728 N N . VAL A 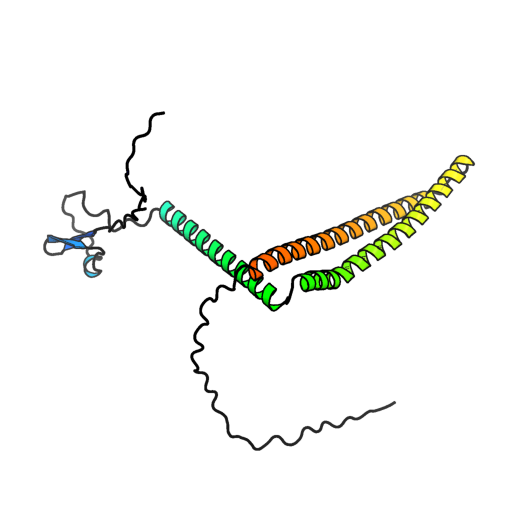1 220 ? 31.984 -37.732 -23.481 1.00 51.19 220 VAL A N 1
ATOM 1729 C CA . VAL A 1 220 ? 31.252 -38.776 -22.767 1.00 51.19 220 VAL A CA 1
ATOM 1730 C C . VAL A 1 220 ? 32.310 -39.675 -22.130 1.00 51.19 220 VAL A C 1
ATOM 1732 O O . VAL A 1 220 ? 33.054 -40.350 -22.835 1.00 51.19 220 VAL A O 1
ATOM 1735 N N . ARG A 1 221 ? 32.426 -39.639 -20.800 1.00 50.66 221 ARG A N 1
ATOM 1736 C CA . ARG A 1 221 ? 33.179 -40.648 -20.050 1.00 50.66 221 ARG A CA 1
ATOM 1737 C C . ARG A 1 221 ? 32.358 -41.937 -20.079 1.00 50.66 221 ARG A C 1
ATOM 1739 O O . ARG A 1 221 ? 31.310 -42.012 -19.435 1.00 50.66 221 ARG A O 1
ATOM 1746 N N . GLU A 1 222 ? 32.785 -42.908 -20.881 1.00 50.25 222 GLU A N 1
ATOM 1747 C CA . GLU A 1 222 ? 32.285 -44.286 -20.850 1.00 50.25 222 GLU A CA 1
ATOM 1748 C C . GLU A 1 222 ? 32.772 -44.985 -19.574 1.00 50.25 222 GLU A C 1
ATOM 1750 O O . GLU A 1 222 ? 33.625 -45.865 -19.587 1.00 50.25 222 GLU A O 1
ATOM 1755 N N . ASP A 1 223 ? 32.192 -44.591 -18.444 1.00 49.50 223 ASP A N 1
ATOM 1756 C CA . ASP A 1 223 ? 32.450 -45.192 -17.139 1.00 49.50 223 ASP A CA 1
ATOM 1757 C C . ASP A 1 223 ? 31.116 -45.719 -16.586 1.00 49.50 223 ASP A C 1
ATOM 1759 O O . ASP A 1 223 ? 30.721 -45.471 -15.444 1.00 49.50 223 ASP A O 1
ATOM 1763 N N . ALA A 1 224 ? 30.361 -46.430 -17.427 1.00 53.84 224 ALA A N 1
ATOM 1764 C CA . ALA A 1 224 ? 29.180 -47.174 -17.015 1.00 53.84 224 ALA A CA 1
ATOM 1765 C C . ALA A 1 224 ? 29.617 -48.399 -16.198 1.00 53.84 224 ALA A C 1
ATOM 1767 O O . ALA A 1 224 ? 29.760 -49.502 -16.718 1.00 53.84 224 ALA A O 1
ATOM 1768 N N . GLY A 1 225 ? 29.855 -48.208 -14.900 1.00 50.19 225 GLY A N 1
ATOM 1769 C CA . GLY A 1 225 ? 30.158 -49.327 -14.016 1.00 50.19 225 GLY A CA 1
ATOM 1770 C C . GLY A 1 225 ? 30.659 -48.929 -12.639 1.00 50.19 225 GLY A C 1
ATOM 1771 O O . GLY A 1 225 ? 31.826 -49.169 -12.353 1.00 50.19 225 GLY A O 1
ATOM 1772 N N . LYS A 1 226 ? 29.786 -48.340 -11.804 1.00 50.56 226 LYS A N 1
ATOM 1773 C CA . LYS A 1 226 ? 29.746 -48.447 -10.321 1.00 50.56 226 LYS A CA 1
ATOM 1774 C C . LYS A 1 226 ? 28.889 -47.321 -9.726 1.00 50.56 226 LYS A C 1
ATOM 1776 O O . LYS A 1 226 ? 29.399 -46.314 -9.252 1.00 50.56 226 LYS A O 1
ATOM 1781 N N . TYR A 1 227 ? 27.573 -47.508 -9.702 1.00 47.69 227 TYR A N 1
ATOM 1782 C CA . TYR A 1 227 ? 26.731 -46.842 -8.704 1.00 47.69 227 TYR A CA 1
ATOM 1783 C C . TYR A 1 227 ? 25.627 -47.805 -8.271 1.00 47.69 227 TYR A C 1
ATOM 1785 O O . TYR A 1 227 ? 24.464 -47.685 -8.645 1.00 47.69 227 TYR A O 1
ATOM 1793 N N . SER A 1 228 ? 26.025 -48.835 -7.527 1.00 52.06 228 SER A N 1
ATOM 1794 C CA . SER A 1 228 ? 25.098 -49.590 -6.697 1.00 52.06 228 SER A CA 1
ATOM 1795 C C . SER A 1 228 ? 25.194 -49.060 -5.274 1.00 52.06 228 SER A C 1
ATOM 1797 O O . SER A 1 228 ? 26.284 -49.018 -4.710 1.00 52.06 228 SER A O 1
ATOM 1799 N N . ASP A 1 229 ? 24.024 -48.786 -4.7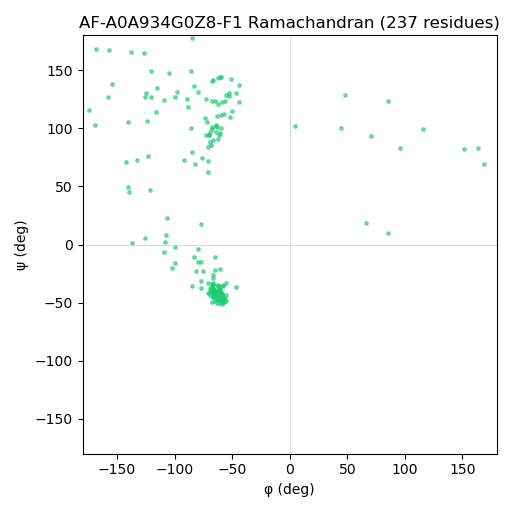08 1.00 50.81 229 ASP A N 1
ATOM 1800 C CA . ASP A 1 229 ? 23.739 -48.802 -3.275 1.00 50.81 229 ASP A CA 1
ATOM 1801 C C . ASP A 1 229 ? 23.809 -47.466 -2.516 1.00 50.81 229 ASP A C 1
ATOM 1803 O O . ASP A 1 229 ? 24.755 -47.153 -1.806 1.00 50.81 229 ASP A O 1
ATOM 1807 N N . TYR A 1 230 ? 22.704 -46.718 -2.590 1.00 46.59 230 TYR A N 1
ATOM 1808 C CA . TYR A 1 230 ? 22.213 -45.940 -1.450 1.00 46.59 230 TYR A CA 1
ATOM 1809 C C . TYR A 1 230 ? 20.710 -46.186 -1.283 1.00 46.59 230 TYR A C 1
ATOM 1811 O O . TYR A 1 230 ? 19.865 -45.340 -1.571 1.00 46.59 230 TYR A O 1
ATOM 1819 N N . ARG A 1 231 ? 20.351 -47.381 -0.796 1.00 47.69 231 ARG A N 1
ATOM 1820 C CA . ARG A 1 231 ? 19.013 -47.639 -0.247 1.00 47.69 231 ARG A CA 1
ATOM 1821 C C . ARG A 1 231 ? 18.997 -47.214 1.230 1.00 47.69 231 ARG A C 1
ATOM 1823 O O . ARG A 1 231 ? 19.122 -48.037 2.135 1.00 47.69 231 ARG A O 1
ATOM 1830 N N . GLY A 1 232 ? 18.854 -45.909 1.477 1.00 45.03 232 GLY A N 1
ATOM 1831 C CA . GLY A 1 232 ? 18.671 -45.341 2.817 1.00 45.03 232 GLY A CA 1
ATOM 1832 C C . GLY A 1 232 ? 17.362 -45.824 3.448 1.00 45.03 232 GLY A C 1
ATOM 1833 O O . GLY A 1 232 ? 16.277 -45.382 3.080 1.00 45.03 232 GLY A O 1
ATOM 1834 N N . LYS A 1 233 ? 17.460 -46.778 4.378 1.00 50.19 233 LYS A N 1
ATOM 1835 C CA . LYS A 1 233 ? 16.331 -47.352 5.119 1.00 50.19 233 LYS A CA 1
ATOM 1836 C C . LYS A 1 233 ? 15.710 -46.309 6.049 1.00 50.19 233 LYS A C 1
ATOM 1838 O O . LYS A 1 233 ? 16.365 -45.811 6.959 1.00 50.19 233 LYS A O 1
ATOM 1843 N N . SER A 1 234 ? 14.411 -46.076 5.878 1.00 49.44 234 SER A N 1
ATOM 1844 C CA . SER A 1 234 ? 13.553 -45.455 6.883 1.00 49.44 234 SER A CA 1
ATOM 1845 C C . SER A 1 234 ? 13.627 -46.232 8.201 1.00 49.44 234 SER A C 1
ATOM 1847 O O . SER A 1 234 ? 13.358 -47.437 8.222 1.00 49.44 234 SER A O 1
ATOM 1849 N N . ARG A 1 235 ? 13.888 -45.552 9.316 1.00 50.81 235 ARG A N 1
ATOM 1850 C CA . ARG A 1 235 ? 13.478 -46.030 10.639 1.00 50.81 235 ARG A CA 1
ATOM 1851 C C . ARG A 1 235 ? 12.629 -44.958 11.303 1.00 50.81 235 ARG A C 1
ATOM 1853 O O . ARG A 1 235 ? 13.133 -43.938 11.751 1.00 50.81 235 ARG A O 1
ATOM 1860 N N . ARG A 1 236 ? 11.323 -45.232 11.357 1.00 51.66 236 ARG A N 1
ATOM 1861 C CA . ARG A 1 236 ? 10.443 -44.727 12.412 1.00 51.66 236 ARG A CA 1
ATOM 1862 C C . ARG A 1 236 ? 10.999 -45.234 13.739 1.00 51.66 236 ARG A C 1
ATOM 1864 O O . ARG A 1 236 ? 11.076 -46.446 13.926 1.00 51.66 236 ARG A O 1
ATOM 1871 N N . THR A 1 237 ? 11.306 -44.337 14.659 1.00 52.00 237 THR A N 1
ATOM 1872 C CA . THR A 1 237 ? 11.340 -44.660 16.085 1.00 52.00 237 THR A CA 1
ATOM 1873 C C . THR A 1 237 ? 10.264 -43.831 16.756 1.00 52.00 237 THR A C 1
ATOM 1875 O O . THR A 1 237 ? 10.286 -42.605 16.727 1.00 52.00 237 THR A O 1
ATOM 1878 N N . ARG A 1 238 ? 9.272 -44.558 17.260 1.00 43.31 238 ARG A N 1
ATOM 1879 C CA . ARG A 1 238 ? 8.203 -44.115 18.140 1.00 43.31 238 ARG A CA 1
ATOM 1880 C C . ARG A 1 238 ? 8.739 -44.302 19.562 1.00 43.31 238 ARG A C 1
ATOM 1882 O O . ARG A 1 238 ? 9.189 -45.407 19.856 1.00 43.31 238 ARG A O 1
ATOM 1889 N N . ASN A 1 239 ? 8.732 -43.246 20.366 1.00 51.56 239 ASN A N 1
ATOM 1890 C CA . ASN A 1 239 ? 8.502 -43.250 21.813 1.00 51.56 239 ASN A CA 1
ATOM 1891 C C . ASN A 1 239 ? 8.267 -41.812 22.261 1.00 51.56 239 ASN A C 1
ATOM 1893 O O . ASN A 1 239 ? 9.065 -40.949 21.835 1.00 51.56 239 ASN A O 1
#

Solvent-accessible surface area (backbone atoms only — not comparable to full-atom values): 15276 Å² total; per-residue (Å²): 137,90,87,84,86,81,91,77,90,76,88,83,76,80,72,81,73,78,77,77,78,75,65,71,30,64,51,68,53,99,86,70,51,79,46,79,37,81,67,86,60,76,91,68,71,72,76,72,86,80,89,73,102,65,97,81,74,75,78,79,75,74,62,68,73,51,71,66,57,49,50,54,50,52,52,52,50,51,51,52,51,51,52,51,51,53,52,50,50,53,50,50,51,53,50,49,51,61,73,75,37,95,47,70,68,51,52,55,53,48,48,54,62,70,41,44,65,50,51,54,50,39,52,53,37,53,55,49,47,52,53,48,49,51,53,41,54,51,54,50,47,52,51,53,53,34,53,76,70,71,46,89,78,63,69,65,57,58,52,51,46,53,53,41,52,52,49,48,52,53,48,52,51,55,33,51,54,39,49,53,50,52,49,56,51,49,54,53,50,52,52,49,46,54,50,48,57,51,52,68,72,44,70,79,83,79,73,70,77,76,79,79,74,89,75,78,81,73,81,80,77,90,70,90,80,84,86,82,84,84,82,79,75,87,74,89,79,88,132

Sequence (239 aa):
MPKIFGAGLMLFALAFSLSAEAKLCKWVDGNGEMHYGDAVPPEYASTGTEKPDRADVVDTCNQKPSPEMIQAKEEAEAKKLAARKEKEEKRRRANALRSTYSNEKEIDIAFERNSALIRARIEAYDVQLKSVQGTLDELTKYVDDRGREGKTIPQSVYEDISQTEATLSRLRLERAKSEAGLESMRARSEEDKILYRKIIVLKPEEDAKPKLEKSCTCPVREDAGKYSDYRGKSRRTRN